Protein AF-A0A0J9V1A0-F1 (afdb_monomer)

Mean predicted aligned error: 15.0 Å

InterPro domains:
  IPR025476 Helitron helicase-like domain [PF14214] (3-168)

Structure (mmCIF, N/CA/C/O backbone):
data_AF-A0A0J9V1A0-F1
#
_entry.id   AF-A0A0J9V1A0-F1
#
loop_
_atom_site.group_PDB
_atom_site.id
_atom_site.type_symbol
_atom_site.label_atom_id
_atom_site.label_alt_id
_atom_site.label_comp_id
_atom_site.label_asym_id
_atom_site.label_entity_id
_atom_site.label_seq_id
_atom_site.pdbx_PDB_ins_code
_atom_site.Cartn_x
_atom_site.Cartn_y
_atom_site.Cartn_z
_atom_site.occupancy
_atom_site.B_iso_or_equiv
_atom_site.auth_seq_id
_atom_site.auth_comp_id
_atom_site.auth_asym_id
_atom_site.auth_atom_id
_atom_site.pdbx_PDB_model_num
ATOM 1 N N . MET A 1 1 ? -19.021 14.203 -6.181 1.00 46.31 1 MET A N 1
ATOM 2 C CA . MET A 1 1 ? -18.817 13.079 -5.236 1.00 46.31 1 MET A CA 1
ATOM 3 C C . MET A 1 1 ? -20.171 12.454 -4.961 1.00 46.31 1 MET A C 1
ATOM 5 O O . MET A 1 1 ? -21.102 13.206 -4.705 1.00 46.31 1 MET A O 1
ATOM 9 N N . ALA A 1 2 ? -20.307 11.130 -5.059 1.00 56.44 2 ALA A N 1
ATOM 10 C CA . ALA A 1 2 ? -21.560 10.464 -4.706 1.00 56.44 2 ALA A CA 1
ATOM 11 C C . ALA A 1 2 ? -21.917 10.793 -3.243 1.00 56.44 2 ALA A C 1
ATOM 13 O O . ALA A 1 2 ? -21.091 10.639 -2.337 1.00 56.44 2 ALA A O 1
ATOM 14 N N . SER A 1 3 ? -23.116 11.331 -3.033 1.00 54.00 3 SER A N 1
ATOM 15 C CA . SER A 1 3 ? -23.633 11.710 -1.722 1.00 54.00 3 SER A CA 1
ATOM 16 C C . SER A 1 3 ? -24.887 10.907 -1.455 1.00 54.00 3 SER A C 1
ATOM 18 O O . SER A 1 3 ? -25.829 10.989 -2.236 1.00 54.00 3 SER A O 1
ATOM 20 N N . ILE A 1 4 ? -24.880 10.171 -0.350 1.00 61.06 4 ILE A N 1
ATOM 21 C CA . ILE A 1 4 ? -26.055 9.476 0.165 1.00 61.06 4 ILE A CA 1
ATOM 22 C C . ILE A 1 4 ? -26.910 10.513 0.902 1.00 61.06 4 ILE A C 1
ATOM 24 O O . ILE A 1 4 ? -26.386 11.294 1.703 1.00 61.06 4 ILE A O 1
ATOM 28 N N . ARG A 1 5 ? -28.198 10.579 0.574 1.00 68.19 5 ARG A N 1
ATOM 29 C CA . ARG A 1 5 ? -29.196 11.431 1.235 1.00 68.19 5 ARG A CA 1
ATOM 30 C C . ARG A 1 5 ? -29.853 10.651 2.375 1.00 68.19 5 ARG A C 1
ATOM 32 O O . ARG A 1 5 ? -29.872 9.427 2.356 1.00 68.19 5 ARG A O 1
ATOM 39 N N . ASN A 1 6 ? -30.459 11.339 3.345 1.00 66.38 6 ASN A N 1
ATOM 40 C CA . ASN A 1 6 ? -31.192 10.664 4.430 1.00 66.38 6 ASN A CA 1
ATOM 41 C C . ASN A 1 6 ? -32.306 9.729 3.918 1.00 66.38 6 ASN A C 1
ATOM 43 O O . ASN A 1 6 ? -32.583 8.715 4.547 1.00 66.38 6 ASN A O 1
ATOM 47 N N . SER A 1 7 ? -32.884 10.019 2.748 1.00 68.81 7 SER A N 1
ATOM 48 C CA . SER A 1 7 ? -33.848 9.148 2.059 1.00 68.81 7 SER A CA 1
ATOM 49 C C . SER A 1 7 ? -33.295 7.763 1.711 1.00 68.81 7 SER A C 1
ATOM 51 O O . SER A 1 7 ? -34.040 6.787 1.678 1.00 68.81 7 SER A O 1
ATOM 53 N N . ASP A 1 8 ? -31.990 7.666 1.470 1.00 71.62 8 ASP A N 1
ATOM 54 C CA . ASP A 1 8 ? -31.345 6.437 1.013 1.00 71.62 8 ASP A CA 1
ATOM 55 C C . ASP A 1 8 ? -31.146 5.457 2.181 1.00 71.62 8 ASP A C 1
ATOM 57 O O . ASP A 1 8 ? -31.084 4.248 1.971 1.00 71.62 8 ASP A O 1
ATOM 61 N N . PHE A 1 9 ? -31.105 5.954 3.426 1.00 75.38 9 PHE A N 1
ATOM 62 C CA . PHE A 1 9 ? -31.052 5.107 4.621 1.00 75.38 9 PHE A CA 1
ATOM 63 C C . PHE A 1 9 ? -32.335 4.302 4.805 1.00 75.38 9 PHE A C 1
ATOM 65 O O . PHE A 1 9 ? -32.260 3.103 5.055 1.00 75.38 9 PHE A O 1
ATOM 72 N N . SER A 1 10 ? -33.505 4.922 4.624 1.00 77.56 10 SER A N 1
ATOM 73 C CA . SER A 1 10 ? -34.786 4.206 4.683 1.00 77.56 10 SER A CA 1
ATOM 74 C C . SER A 1 10 ? -34.867 3.118 3.609 1.00 77.56 10 SER A C 1
ATOM 76 O O . SER A 1 10 ? -35.381 2.030 3.858 1.00 77.56 10 SER A O 1
ATOM 78 N N . GLN A 1 11 ? -34.295 3.378 2.431 1.00 79.94 11 GLN A N 1
ATOM 79 C CA . GLN A 1 11 ? -34.221 2.397 1.353 1.00 79.94 11 GLN A CA 1
ATOM 80 C C . GLN A 1 11 ? -33.275 1.234 1.690 1.00 79.94 11 GLN A C 1
ATOM 82 O O . GLN A 1 11 ? -33.606 0.076 1.439 1.00 79.94 11 GLN A O 1
ATOM 87 N N . VAL A 1 12 ? -32.123 1.518 2.302 1.00 80.50 12 VAL A N 1
ATOM 88 C CA . VAL A 1 12 ? -31.191 0.492 2.795 1.00 80.50 12 VAL A CA 1
ATOM 89 C C . VAL A 1 12 ? -31.831 -0.348 3.902 1.00 80.50 12 VAL A C 1
ATOM 91 O O . VAL A 1 12 ? -31.733 -1.570 3.863 1.00 80.50 12 VAL A O 1
ATOM 94 N N . GLU A 1 13 ? -32.534 0.273 4.849 1.00 82.81 13 GLU A N 1
ATOM 95 C CA . GLU A 1 13 ? -33.205 -0.429 5.948 1.00 82.81 13 GLU A CA 1
ATOM 96 C C . GLU A 1 13 ? -34.297 -1.380 5.437 1.00 82.81 13 GLU A C 1
ATOM 98 O O . GLU A 1 13 ? -34.389 -2.522 5.888 1.00 82.81 13 GLU A O 1
ATOM 103 N N . HIS A 1 14 ? -35.085 -0.944 4.450 1.00 84.19 14 HIS A N 1
ATOM 104 C CA . HIS A 1 14 ? -36.061 -1.799 3.774 1.00 84.19 14 HIS A CA 1
ATOM 105 C C . HIS A 1 14 ? -35.383 -2.981 3.075 1.00 84.19 14 HIS A C 1
ATOM 107 O O . HIS A 1 14 ? -35.770 -4.130 3.268 1.00 84.19 14 HIS A O 1
ATOM 113 N N . THR A 1 15 ? -34.308 -2.704 2.335 1.00 84.31 15 THR A N 1
ATOM 114 C CA . THR A 1 15 ? -33.531 -3.724 1.620 1.00 84.31 15 THR A CA 1
ATOM 115 C C . THR A 1 15 ? -32.969 -4.783 2.577 1.00 84.31 15 THR A C 1
ATOM 117 O O . THR A 1 15 ? -33.000 -5.970 2.264 1.00 84.31 15 THR A O 1
ATOM 120 N N . ILE A 1 16 ? -32.491 -4.381 3.761 1.00 83.44 16 ILE A N 1
ATOM 121 C CA . ILE A 1 16 ? -32.001 -5.305 4.797 1.00 83.44 16 ILE A CA 1
ATOM 122 C C . ILE A 1 16 ? -33.137 -6.186 5.331 1.00 83.44 16 ILE A C 1
ATOM 124 O O . ILE A 1 16 ? -32.932 -7.381 5.519 1.00 83.44 16 ILE A O 1
ATOM 128 N N . LYS A 1 17 ? -34.336 -5.627 5.537 1.00 85.38 17 LYS A N 1
ATOM 129 C CA . LYS A 1 17 ? -35.508 -6.385 6.012 1.00 85.38 17 LYS A CA 1
ATOM 130 C C . LYS A 1 17 ? -36.005 -7.418 4.994 1.00 85.38 17 LYS A C 1
ATOM 132 O O . LYS A 1 17 ? -36.544 -8.444 5.391 1.00 85.38 17 LYS A O 1
ATOM 137 N N . GLU A 1 18 ? -35.816 -7.168 3.700 1.00 86.62 18 GLU A N 1
ATOM 138 C CA . GLU A 1 18 ? -36.217 -8.076 2.614 1.00 86.62 18 GLU A CA 1
ATOM 139 C C . GLU A 1 18 ? -35.173 -9.154 2.274 1.00 86.62 18 GLU A C 1
ATOM 141 O O . GLU A 1 18 ? -35.449 -10.076 1.493 1.00 86.62 18 GLU A O 1
ATOM 146 N N . LEU A 1 19 ? -33.956 -9.045 2.813 1.00 87.62 19 LEU A N 1
ATOM 147 C CA . LEU A 1 19 ? -32.893 -10.011 2.564 1.00 87.62 19 LEU A CA 1
ATOM 148 C C . LEU A 1 19 ? -33.048 -11.233 3.464 1.00 87.62 19 LEU A C 1
ATOM 150 O O . LEU A 1 19 ? -33.014 -11.154 4.688 1.00 87.62 19 LEU A O 1
ATOM 154 N N . THR A 1 20 ? -33.173 -12.393 2.829 1.00 89.38 20 THR A N 1
ATOM 155 C CA . THR A 1 20 ? -33.211 -13.688 3.506 1.00 89.38 20 THR A CA 1
ATOM 156 C C . THR A 1 20 ? -31.835 -14.348 3.483 1.00 89.38 20 THR A C 1
ATOM 158 O O . THR A 1 20 ? -31.029 -14.103 2.582 1.00 89.38 20 THR A O 1
ATOM 161 N N . ALA A 1 21 ? -31.575 -15.236 4.448 1.00 86.38 21 ALA A N 1
ATOM 162 C CA . ALA A 1 21 ? -30.312 -15.973 4.541 1.00 86.38 21 ALA A CA 1
ATOM 163 C C . ALA A 1 21 ? -29.972 -16.721 3.237 1.00 86.38 21 ALA A C 1
ATOM 165 O O . ALA A 1 21 ? -28.858 -16.608 2.739 1.00 86.38 21 ALA A O 1
ATOM 166 N N . ALA A 1 22 ? -30.964 -17.366 2.614 1.00 86.88 22 ALA A N 1
ATOM 167 C CA . ALA A 1 22 ? -30.788 -18.086 1.351 1.00 86.88 22 ALA A CA 1
ATOM 168 C C . ALA A 1 22 ? -30.361 -17.178 0.179 1.00 86.88 22 ALA A C 1
ATOM 170 O O . ALA A 1 22 ? -29.590 -17.591 -0.687 1.00 86.88 22 ALA A O 1
ATOM 171 N N . ARG A 1 23 ? -30.843 -15.926 0.137 1.00 88.38 23 ARG A N 1
ATOM 172 C CA . ARG A 1 23 ? -30.427 -14.955 -0.891 1.00 88.38 23 ARG A CA 1
ATOM 173 C C . ARG A 1 23 ? -28.988 -14.499 -0.679 1.00 88.38 23 ARG A C 1
ATOM 175 O O . ARG A 1 23 ? -28.245 -14.384 -1.649 1.00 88.38 23 ARG A O 1
ATOM 182 N N . LEU A 1 24 ? -28.603 -14.264 0.575 1.00 86.88 24 LEU A N 1
ATOM 183 C CA . LEU A 1 24 ? -27.238 -13.876 0.931 1.00 86.88 24 LEU A CA 1
ATOM 184 C C . LEU A 1 24 ? -26.239 -14.998 0.645 1.00 86.88 24 LEU A C 1
ATOM 186 O O . LEU A 1 24 ? -25.187 -14.731 0.078 1.00 86.88 24 LEU A O 1
ATOM 190 N N . GLU A 1 25 ? -26.588 -16.240 0.969 1.00 88.06 25 GLU A N 1
ATOM 191 C CA . GLU A 1 25 ? -25.753 -17.412 0.705 1.00 88.06 25 GLU A CA 1
ATOM 192 C C . GLU A 1 25 ? -25.526 -17.607 -0.799 1.00 88.06 25 GLU A C 1
ATOM 194 O O . GLU A 1 25 ? -24.385 -17.696 -1.253 1.00 88.06 25 GLU A O 1
ATOM 199 N N . LYS A 1 26 ? -26.596 -17.531 -1.602 1.00 89.12 26 LYS A N 1
ATOM 200 C CA . LYS A 1 26 ? -26.486 -17.563 -3.066 1.00 89.12 26 LYS A CA 1
ATOM 201 C C . LYS A 1 26 ? -25.599 -16.432 -3.599 1.00 89.12 26 LYS A C 1
ATOM 203 O O . LYS A 1 26 ? -24.731 -16.675 -4.434 1.00 89.12 26 LYS A O 1
ATOM 208 N N . ALA A 1 27 ? -25.796 -15.205 -3.115 1.00 87.06 27 ALA A N 1
ATOM 209 C CA . ALA A 1 27 ? -24.986 -14.064 -3.531 1.00 87.06 27 ALA A CA 1
ATOM 210 C C . ALA A 1 27 ? -23.513 -14.201 -3.105 1.00 87.06 27 ALA A C 1
ATOM 212 O O . ALA A 1 27 ? -22.635 -13.772 -3.851 1.00 87.06 27 ALA A O 1
ATOM 213 N N . SER A 1 28 ? -23.229 -14.822 -1.954 1.00 83.75 28 SER A N 1
ATOM 214 C CA . SER A 1 28 ? -21.867 -15.128 -1.496 1.00 83.75 28 SER A CA 1
ATOM 215 C C . SER A 1 28 ? -21.169 -16.087 -2.454 1.00 83.75 28 SER A C 1
ATOM 217 O O . SER A 1 28 ? -20.082 -15.781 -2.939 1.00 83.75 28 SER A O 1
ATOM 219 N N . ILE A 1 29 ? -21.836 -17.188 -2.817 1.00 86.81 29 ILE A N 1
ATOM 220 C CA . ILE A 1 29 ? -21.313 -18.179 -3.771 1.00 86.81 29 ILE A CA 1
ATOM 221 C C . ILE A 1 29 ? -21.049 -17.530 -5.144 1.00 86.81 29 ILE A C 1
ATOM 223 O O . ILE A 1 29 ? -20.011 -17.766 -5.769 1.00 86.81 29 ILE A O 1
ATOM 227 N N . GLU A 1 30 ? -21.951 -16.667 -5.622 1.00 87.12 30 GLU A N 1
ATOM 228 C CA . GLU A 1 30 ? -21.762 -15.923 -6.879 1.00 87.12 30 GLU A CA 1
ATOM 229 C C . GLU A 1 30 ? -20.575 -14.945 -6.808 1.00 87.12 30 GLU A C 1
ATOM 231 O O . GLU A 1 30 ? -19.790 -14.847 -7.757 1.00 87.12 30 GLU A O 1
ATOM 236 N N . LEU A 1 31 ? -20.416 -14.239 -5.685 1.00 83.25 31 LEU A N 1
ATOM 237 C CA . LEU A 1 31 ? -19.325 -13.286 -5.470 1.00 83.25 31 LEU A CA 1
ATOM 238 C C . LEU A 1 31 ? -17.965 -13.975 -5.364 1.00 83.25 31 LEU A C 1
ATOM 240 O O . LEU A 1 31 ? -16.992 -13.463 -5.913 1.00 83.25 31 LEU A O 1
ATOM 244 N N . GLU A 1 32 ? -17.889 -15.122 -4.698 1.00 80.50 32 GLU A N 1
ATOM 245 C CA . GLU A 1 32 ? -16.656 -15.904 -4.586 1.00 80.50 32 GLU A CA 1
ATOM 246 C C . GLU A 1 32 ? -16.238 -16.504 -5.929 1.00 80.50 32 GLU A C 1
ATOM 248 O O . GLU A 1 32 ? -15.057 -16.484 -6.276 1.00 80.50 32 GLU A O 1
ATOM 253 N N . SER A 1 33 ? -17.205 -16.979 -6.718 1.00 80.81 33 SER A N 1
ATOM 254 C CA . SER A 1 33 ? -16.933 -17.625 -8.006 1.00 80.81 33 SER A CA 1
ATOM 255 C C . SER A 1 33 ? -16.692 -16.640 -9.156 1.00 80.81 33 SER A C 1
ATOM 257 O O . SER A 1 33 ? -15.867 -16.910 -10.027 1.00 80.81 33 SER A O 1
ATOM 259 N N . SER A 1 34 ? -17.385 -15.495 -9.188 1.00 81.25 34 SER A N 1
ATOM 260 C CA . SER A 1 34 ? -17.367 -14.571 -10.338 1.00 81.25 34 SER A CA 1
ATOM 261 C C . SER A 1 34 ? -16.963 -13.130 -10.005 1.00 81.25 34 SER A C 1
ATOM 263 O O . SER A 1 34 ? -16.803 -12.300 -10.907 1.00 81.25 34 SER A O 1
ATOM 265 N N . GLY A 1 35 ? -16.817 -12.794 -8.720 1.00 77.12 35 GLY A N 1
ATOM 266 C CA . GLY A 1 35 ? -16.568 -11.425 -8.259 1.00 77.12 35 GLY A CA 1
ATOM 267 C C . GLY A 1 35 ? -17.755 -10.472 -8.450 1.00 77.12 35 GLY A C 1
ATOM 268 O O . GLY A 1 35 ? -17.609 -9.265 -8.242 1.00 77.12 35 GLY A O 1
ATOM 269 N N . LYS A 1 36 ? -18.917 -10.980 -8.875 1.00 83.81 36 LYS A N 1
ATOM 270 C CA . LYS A 1 36 ? -20.151 -10.222 -9.113 1.00 83.81 36 LYS A CA 1
ATOM 271 C C . LYS A 1 36 ? -21.341 -11.013 -8.576 1.00 83.81 36 LYS A C 1
ATOM 273 O O . LYS A 1 36 ? -21.294 -12.230 -8.504 1.00 83.81 36 LYS A O 1
ATOM 278 N N . THR A 1 37 ? -22.420 -10.321 -8.235 1.00 85.81 37 THR A N 1
ATOM 279 C CA . THR A 1 37 ? -23.707 -10.962 -7.931 1.00 85.81 37 THR A CA 1
ATOM 280 C C . THR A 1 37 ? -24.778 -10.431 -8.868 1.00 85.81 37 THR A C 1
ATOM 282 O O . THR A 1 37 ? -24.738 -9.262 -9.265 1.00 85.81 37 THR A O 1
ATOM 285 N N . ALA A 1 38 ? -25.728 -11.288 -9.237 1.00 86.31 38 ALA A N 1
ATOM 286 C CA . ALA A 1 38 ? -26.905 -10.884 -9.995 1.00 86.31 38 ALA A CA 1
ATOM 287 C C . ALA A 1 38 ? -27.977 -10.226 -9.105 1.00 86.31 38 ALA A C 1
ATOM 289 O O . ALA A 1 38 ? -28.892 -9.595 -9.633 1.00 86.31 38 ALA A O 1
ATOM 290 N N . ASP A 1 39 ? -27.871 -10.336 -7.774 1.00 87.31 39 ASP A N 1
ATOM 291 C CA . ASP A 1 39 ? -28.867 -9.782 -6.858 1.00 87.31 39 ASP A CA 1
ATOM 292 C C . ASP A 1 39 ? -28.744 -8.240 -6.778 1.00 87.31 39 ASP A C 1
ATOM 294 O O . ASP A 1 39 ? -27.710 -7.705 -6.350 1.00 87.31 39 ASP A O 1
ATOM 298 N N . PRO A 1 40 ? -29.777 -7.481 -7.195 1.00 85.56 40 PRO A N 1
ATOM 299 C CA . PRO A 1 40 ? -29.729 -6.022 -7.206 1.00 85.56 40 PRO A CA 1
ATOM 300 C C . PRO A 1 40 ? -29.701 -5.419 -5.793 1.00 85.56 40 PRO A C 1
ATOM 302 O O . PRO A 1 40 ? -29.052 -4.390 -5.596 1.00 85.56 40 PRO A O 1
ATOM 305 N N . ALA A 1 41 ? -30.334 -6.067 -4.809 1.00 85.44 41 ALA A N 1
ATOM 306 C CA . ALA A 1 41 ? -30.359 -5.616 -3.419 1.00 85.44 41 ALA A CA 1
ATOM 307 C C . ALA A 1 41 ? -28.970 -5.740 -2.780 1.00 85.44 41 ALA A C 1
ATOM 309 O O . ALA A 1 41 ? -28.472 -4.798 -2.160 1.00 85.44 41 ALA A O 1
ATOM 310 N N . VAL A 1 42 ? -28.293 -6.870 -3.008 1.00 84.88 42 VAL A N 1
ATOM 311 C CA . VAL A 1 42 ? -26.920 -7.086 -2.523 1.00 84.88 42 VAL A CA 1
ATOM 312 C C . VAL A 1 42 ? -25.948 -6.120 -3.205 1.00 84.88 42 VAL A C 1
ATOM 314 O O . VAL A 1 42 ? -25.122 -5.500 -2.536 1.00 84.88 42 VAL A O 1
ATOM 317 N N . ASN A 1 43 ? -26.083 -5.896 -4.515 1.00 85.62 43 ASN A N 1
ATOM 318 C CA . ASN A 1 43 ? -25.273 -4.905 -5.231 1.00 85.62 43 ASN A CA 1
ATOM 319 C C . ASN A 1 43 ? -25.469 -3.477 -4.701 1.00 85.62 43 ASN A C 1
ATOM 321 O O . ASN A 1 43 ? -24.501 -2.718 -4.590 1.00 85.62 43 ASN A O 1
ATOM 325 N N . GLN A 1 44 ? -26.705 -3.093 -4.378 1.00 84.12 44 GLN A N 1
ATOM 326 C CA . GLN A 1 44 ? -27.006 -1.786 -3.798 1.00 84.12 44 GLN A CA 1
ATOM 327 C C . GLN A 1 44 ? -26.368 -1.635 -2.413 1.00 84.12 44 GLN A C 1
ATOM 329 O O . GLN A 1 44 ? -25.728 -0.615 -2.152 1.00 84.12 44 GLN A O 1
ATOM 334 N N . LEU A 1 45 ? -26.449 -2.661 -1.562 1.00 84.44 45 LEU A N 1
ATOM 335 C CA . LEU A 1 45 ? -25.789 -2.661 -0.256 1.00 84.44 45 LEU A CA 1
ATOM 336 C C . LEU A 1 45 ? -24.269 -2.588 -0.367 1.00 84.44 45 LEU A C 1
ATOM 338 O O . LEU A 1 45 ? -23.656 -1.784 0.330 1.00 84.44 45 LEU A O 1
ATOM 342 N N . LEU A 1 46 ? -23.654 -3.354 -1.270 1.00 82.75 46 LEU A N 1
ATOM 343 C CA . LEU A 1 46 ? -22.209 -3.302 -1.506 1.00 82.75 46 LEU A CA 1
ATOM 344 C C . LEU A 1 46 ? -21.755 -1.911 -1.960 1.00 82.75 46 LEU A C 1
ATOM 346 O O . LEU A 1 46 ? -20.711 -1.428 -1.519 1.00 82.75 46 LEU A O 1
ATOM 350 N N . ARG A 1 47 ? -22.544 -1.232 -2.803 1.00 81.31 47 ARG A N 1
ATOM 351 C CA . ARG A 1 47 ? -22.278 0.161 -3.198 1.00 81.31 47 ARG A CA 1
ATOM 352 C C . ARG A 1 47 ? -22.386 1.113 -2.012 1.00 81.31 47 ARG A C 1
ATOM 354 O O . ARG A 1 47 ? -21.487 1.931 -1.830 1.00 81.31 47 ARG A O 1
ATOM 361 N N . SER A 1 48 ? -23.434 0.995 -1.198 1.00 78.50 48 SER A N 1
ATOM 362 C CA . SER A 1 48 ? -23.607 1.817 0.004 1.00 78.50 48 SER A CA 1
ATOM 363 C C . SER A 1 48 ? -22.468 1.597 1.000 1.00 78.50 48 SER A C 1
ATOM 365 O O . SER A 1 48 ? -21.834 2.563 1.418 1.00 78.50 48 SER A O 1
ATOM 367 N N . LEU A 1 49 ? -22.130 0.341 1.306 1.00 75.38 49 LEU A N 1
ATOM 368 C CA . LEU A 1 49 ? -20.991 -0.023 2.152 1.00 75.38 49 LEU A CA 1
ATOM 369 C C . LEU A 1 49 ? -19.681 0.532 1.601 1.00 75.38 49 LEU A C 1
ATOM 371 O O . LEU A 1 49 ? -18.899 1.099 2.355 1.00 75.38 49 LEU A O 1
ATOM 375 N N . SER A 1 50 ? -19.472 0.463 0.285 1.00 72.62 50 SER A N 1
ATOM 376 C CA . SER A 1 50 ? -18.267 1.018 -0.334 1.00 72.62 50 SER A CA 1
ATOM 377 C C . SER A 1 50 ? -18.174 2.539 -0.180 1.00 72.62 50 SER A C 1
ATOM 379 O O . SER A 1 50 ? -17.091 3.082 0.043 1.00 72.62 50 SER A O 1
ATOM 381 N N . LEU A 1 51 ? -19.309 3.238 -0.280 1.00 73.38 51 LEU A N 1
ATOM 382 C CA . LEU A 1 51 ? -19.393 4.688 -0.098 1.00 73.38 51 LEU A CA 1
ATOM 383 C C . LEU A 1 51 ? -19.149 5.106 1.359 1.00 73.38 51 LEU A C 1
ATOM 385 O O . LEU A 1 51 ? -18.432 6.083 1.587 1.00 73.38 51 LEU A O 1
ATOM 389 N N . TYR A 1 52 ? -19.701 4.375 2.335 1.00 69.06 52 TYR A N 1
ATOM 390 C CA . TYR A 1 52 ? -19.423 4.607 3.759 1.00 69.06 52 TYR A CA 1
ATOM 391 C C . TYR A 1 52 ? -17.983 4.272 4.115 1.00 69.06 52 TYR A C 1
ATOM 393 O O . TYR A 1 52 ? -17.314 5.082 4.756 1.00 69.06 52 TYR A O 1
ATOM 401 N N . GLY A 1 53 ? -17.491 3.130 3.632 1.00 66.81 53 GLY A N 1
ATOM 402 C CA . GLY A 1 53 ? -16.105 2.717 3.769 1.00 66.81 53 GLY A CA 1
ATOM 403 C C . GLY A 1 53 ? -15.179 3.827 3.297 1.00 66.81 53 GLY A C 1
ATOM 404 O O . GLY A 1 53 ? -14.345 4.297 4.060 1.00 66.81 53 GLY A O 1
ATOM 405 N N . TYR A 1 54 ? -15.383 4.377 2.102 1.00 63.81 54 TYR A N 1
ATOM 406 C CA . TYR A 1 54 ? -14.530 5.457 1.597 1.00 63.81 54 TYR A CA 1
ATOM 407 C C . TYR A 1 54 ? -14.479 6.707 2.500 1.00 63.81 54 TYR A C 1
ATOM 409 O O . TYR A 1 54 ? -13.465 7.403 2.523 1.00 63.81 54 TYR A O 1
ATOM 417 N N . ARG A 1 55 ? -15.554 7.007 3.241 1.00 69.06 55 ARG A N 1
ATOM 418 C CA . ARG A 1 55 ? -15.616 8.167 4.148 1.00 69.06 55 ARG A CA 1
ATOM 419 C C . ARG A 1 55 ? -14.993 7.910 5.515 1.00 69.06 55 ARG A C 1
ATOM 421 O O . ARG A 1 55 ? -14.668 8.879 6.195 1.00 69.06 55 ARG A O 1
ATOM 428 N N . GLN A 1 56 ? -14.828 6.653 5.915 1.00 69.62 56 GLN A N 1
ATOM 429 C CA . GLN A 1 56 ? -14.130 6.319 7.148 1.00 69.62 56 GLN A CA 1
ATOM 430 C C . GLN A 1 56 ? -12.620 6.216 6.888 1.00 69.62 56 GLN A C 1
ATOM 432 O O . GLN A 1 56 ? -12.189 5.386 6.074 1.00 69.62 56 GLN A O 1
ATOM 437 N N . PRO A 1 57 ? -11.795 7.047 7.558 1.00 67.06 57 PRO A N 1
ATOM 438 C CA . PRO A 1 57 ? -10.351 6.862 7.560 1.00 67.06 57 PRO A CA 1
ATOM 439 C C . PRO A 1 57 ? -10.021 5.417 7.939 1.00 67.06 57 PRO A C 1
ATOM 441 O O . PRO A 1 57 ? -10.672 4.841 8.803 1.00 67.06 57 PRO A O 1
ATOM 444 N N . MET A 1 58 ? -9.046 4.820 7.257 1.00 71.50 58 MET A N 1
ATOM 445 C CA . MET A 1 58 ? -8.578 3.454 7.535 1.00 71.50 58 MET A CA 1
ATOM 446 C C . MET A 1 58 ? -9.601 2.320 7.348 1.00 71.50 58 MET A C 1
ATOM 448 O O . MET A 1 58 ? -9.291 1.166 7.639 1.00 71.50 58 MET A O 1
ATOM 45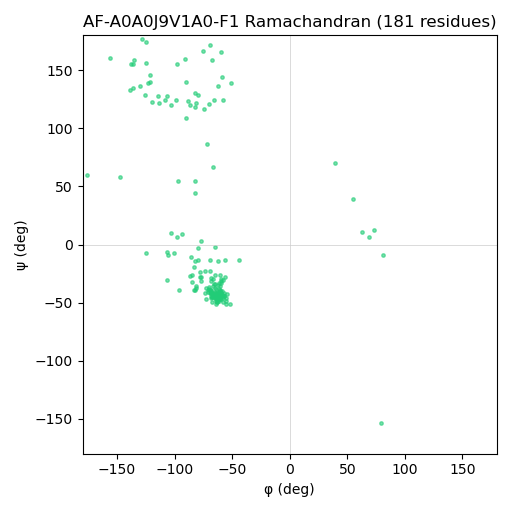2 N N . SER A 1 59 ? -10.768 2.571 6.751 1.00 76.00 59 SER A N 1
ATOM 453 C CA . SER A 1 59 ? -11.674 1.495 6.326 1.00 76.00 59 SER A CA 1
ATOM 454 C C . SER A 1 59 ? -11.027 0.540 5.316 1.00 76.00 59 SER A C 1
ATOM 456 O O . SER A 1 59 ? -10.013 0.850 4.680 1.00 76.00 59 SER A O 1
ATOM 458 N N . ARG A 1 60 ? -11.652 -0.622 5.093 1.00 73.12 60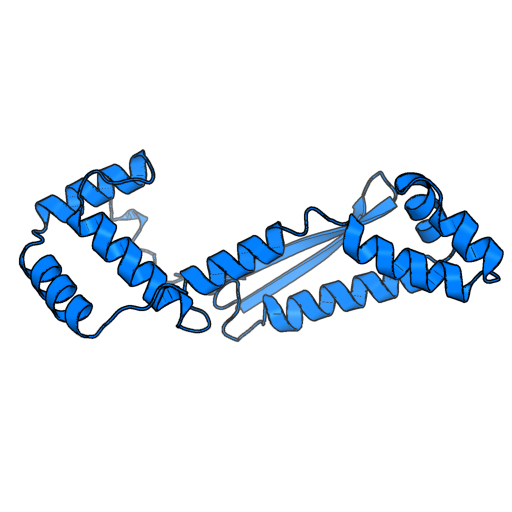 ARG A N 1
ATOM 459 C CA . ARG A 1 60 ? -11.206 -1.583 4.074 1.00 73.12 60 ARG A CA 1
ATOM 460 C C . ARG A 1 60 ? -11.108 -0.931 2.692 1.00 73.12 60 ARG A C 1
ATOM 462 O O . ARG A 1 60 ? -10.099 -1.100 2.014 1.00 73.12 60 ARG A O 1
ATOM 469 N N . GLU A 1 61 ? -12.103 -0.158 2.281 1.00 73.62 61 GLU A N 1
ATOM 470 C CA . GLU A 1 61 ? -12.172 0.467 0.958 1.00 73.62 61 GLU A CA 1
ATOM 471 C C . GLU A 1 61 ? -11.186 1.628 0.806 1.00 73.62 61 GLU A C 1
ATOM 473 O O . GLU A 1 61 ? -10.550 1.773 -0.247 1.00 73.62 61 GLU A O 1
ATOM 478 N N . SER A 1 62 ? -10.997 2.418 1.866 1.00 73.25 62 SER A N 1
ATOM 479 C CA . SER A 1 62 ? -9.975 3.466 1.916 1.00 73.25 62 SER A CA 1
ATOM 480 C C . SER A 1 62 ? -8.574 2.853 1.823 1.00 73.25 62 SER A C 1
ATOM 482 O O . SER A 1 62 ? -7.780 3.244 0.964 1.00 73.25 62 SER A O 1
ATOM 484 N N . ARG A 1 63 ? -8.295 1.790 2.594 1.00 78.38 63 ARG A N 1
ATOM 485 C CA . ARG A 1 63 ? -7.043 1.017 2.514 1.00 78.38 63 ARG A CA 1
ATOM 486 C C . ARG A 1 63 ? -6.826 0.391 1.146 1.00 78.38 63 ARG A C 1
ATOM 488 O O . ARG A 1 63 ? -5.726 0.489 0.614 1.00 78.38 63 ARG A O 1
ATOM 495 N N . LEU A 1 64 ? -7.843 -0.223 0.543 1.00 76.50 64 LEU A N 1
ATOM 496 C CA . LEU A 1 64 ? -7.742 -0.784 -0.808 1.00 76.50 64 LEU A CA 1
ATOM 497 C C . LEU A 1 64 ? -7.408 0.300 -1.837 1.00 76.50 64 LEU A C 1
ATOM 499 O O . LEU A 1 64 ? -6.576 0.074 -2.715 1.00 76.50 64 LEU A O 1
ATOM 503 N N . THR A 1 65 ? -7.995 1.489 -1.705 1.00 75.75 65 THR A N 1
ATOM 504 C CA . THR A 1 65 ? -7.668 2.640 -2.555 1.00 75.75 65 THR A CA 1
ATOM 505 C C . THR A 1 65 ? -6.234 3.115 -2.330 1.00 75.75 65 THR A C 1
ATOM 507 O O . THR A 1 65 ? -5.507 3.326 -3.298 1.00 75.75 65 THR A O 1
ATOM 510 N N . MET A 1 66 ? -5.789 3.234 -1.077 1.00 75.88 66 MET A N 1
ATOM 511 C CA . MET A 1 66 ? -4.406 3.587 -0.745 1.00 75.88 66 MET A CA 1
ATOM 512 C C . MET A 1 66 ? -3.415 2.552 -1.290 1.00 75.88 66 MET A C 1
ATOM 514 O O . MET A 1 66 ? -2.459 2.926 -1.957 1.00 75.88 66 MET A O 1
ATOM 518 N N . ARG A 1 67 ? -3.686 1.249 -1.140 1.00 78.88 67 ARG A N 1
ATOM 519 C CA . ARG A 1 67 ? -2.878 0.170 -1.737 1.00 78.88 67 ARG A CA 1
ATOM 520 C C . ARG A 1 67 ? -2.854 0.235 -3.259 1.00 78.88 67 ARG A C 1
ATOM 522 O O . ARG A 1 67 ? -1.813 -0.008 -3.853 1.00 78.88 67 ARG A O 1
ATOM 529 N N . ARG A 1 68 ? -3.969 0.588 -3.907 1.00 74.44 68 ARG A N 1
ATOM 530 C CA . ARG A 1 68 ? -3.990 0.836 -5.358 1.00 74.44 68 ARG A CA 1
ATOM 531 C C . ARG A 1 68 ? -3.135 2.041 -5.736 1.00 74.44 68 ARG A C 1
ATOM 533 O O . ARG A 1 68 ? -2.444 1.946 -6.733 1.00 74.44 68 ARG A O 1
ATOM 540 N N . LYS A 1 69 ? -3.110 3.111 -4.934 1.00 70.38 69 LYS A N 1
ATOM 541 C CA . LYS A 1 69 ? -2.197 4.255 -5.127 1.00 70.38 69 LYS A CA 1
ATOM 542 C C . LYS A 1 69 ? -0.726 3.901 -4.871 1.00 70.38 69 LYS A C 1
ATOM 544 O O . LYS A 1 69 ? 0.142 4.494 -5.493 1.00 70.38 69 LYS A O 1
ATOM 549 N N . ILE A 1 70 ? -0.457 2.925 -3.995 1.00 67.44 70 ILE A N 1
ATOM 550 C CA . ILE A 1 70 ? 0.879 2.341 -3.759 1.00 67.44 70 ILE A CA 1
ATOM 551 C C . ILE A 1 70 ? 1.284 1.366 -4.876 1.00 67.44 70 ILE A C 1
ATOM 553 O O . ILE A 1 70 ? 2.472 1.221 -5.130 1.00 67.44 70 ILE A O 1
ATOM 557 N N . LYS A 1 71 ? 0.329 0.715 -5.560 1.00 55.34 71 LYS A N 1
ATOM 558 C CA . LYS A 1 71 ? 0.566 -0.108 -6.766 1.00 55.34 71 LYS A CA 1
ATOM 559 C C . LYS A 1 71 ? 0.593 0.701 -8.064 1.00 55.34 71 LYS A C 1
ATOM 561 O O . LYS A 1 71 ? 1.258 0.298 -9.004 1.00 55.34 71 LYS A O 1
ATOM 566 N N . SER A 1 72 ? -0.078 1.851 -8.111 1.00 40.94 72 SER A N 1
ATOM 567 C CA . SER A 1 72 ? -0.056 2.763 -9.254 1.00 40.94 72 SER A CA 1
ATOM 568 C C . SER A 1 72 ? 1.194 3.645 -9.412 1.00 40.94 72 SER A C 1
ATOM 570 O O . SER A 1 72 ? 1.197 4.423 -10.365 1.00 40.94 72 SER A O 1
ATOM 572 N N . PRO A 1 73 ? 2.275 3.577 -8.606 1.00 46.22 73 PRO A N 1
ATOM 573 C CA . PRO A 1 73 ? 3.578 3.996 -9.054 1.00 46.22 73 PRO A CA 1
ATOM 574 C C . PRO A 1 73 ? 4.193 2.840 -9.853 1.00 46.22 73 PRO A C 1
ATOM 576 O O . PRO A 1 73 ? 5.340 2.464 -9.629 1.00 46.22 73 PRO A O 1
ATOM 579 N N . ASP A 1 74 ? 3.482 2.358 -10.877 1.00 37.91 74 ASP A N 1
ATOM 580 C CA . ASP A 1 74 ? 4.129 1.951 -12.127 1.00 37.91 74 ASP A CA 1
ATOM 581 C C . ASP A 1 74 ? 4.690 3.219 -12.770 1.00 37.91 74 ASP A C 1
ATOM 583 O O . ASP A 1 74 ? 4.188 3.776 -13.739 1.00 37.91 74 ASP A O 1
ATOM 587 N N . SER A 1 75 ? 5.675 3.780 -12.085 1.00 38.03 75 SER A N 1
ATOM 588 C CA . SER A 1 75 ? 6.339 5.017 -12.416 1.00 38.03 75 SER A CA 1
ATOM 589 C C . SER A 1 75 ? 7.470 5.213 -11.409 1.00 38.03 75 SER A C 1
ATOM 591 O O . SER A 1 75 ? 7.632 6.250 -10.767 1.00 38.03 75 SER A O 1
ATOM 593 N N . SER A 1 76 ? 8.382 4.247 -11.391 1.00 44.38 76 SER A N 1
ATOM 594 C CA . SER A 1 76 ? 9.801 4.577 -11.259 1.00 44.38 76 SER A CA 1
ATOM 595 C C . SER A 1 76 ? 10.209 5.761 -12.171 1.00 44.38 76 SER A C 1
ATOM 597 O O . SER A 1 76 ? 11.256 6.350 -11.939 1.00 44.38 76 SER A O 1
ATOM 599 N N . LEU A 1 77 ? 9.385 6.177 -13.149 1.00 35.06 77 LEU A N 1
ATOM 600 C CA . LEU A 1 77 ? 9.504 7.389 -13.961 1.00 35.06 77 LEU A CA 1
ATOM 601 C C . LEU A 1 77 ? 9.287 8.728 -13.223 1.00 35.06 77 LEU A C 1
ATOM 603 O O . LEU A 1 77 ? 10.090 9.627 -13.449 1.00 35.06 77 LEU A O 1
ATOM 607 N N . GLN A 1 78 ? 8.266 8.915 -12.374 1.00 37.66 78 GLN A N 1
ATOM 608 C CA . GLN A 1 78 ? 7.975 10.253 -11.812 1.00 37.66 78 GLN A CA 1
ATOM 609 C C . GLN A 1 78 ? 9.022 10.651 -10.764 1.00 37.66 78 GLN A C 1
ATOM 611 O O . GLN A 1 78 ? 9.588 11.739 -10.803 1.00 37.66 78 GLN A O 1
ATOM 616 N N . HIS A 1 79 ? 9.334 9.726 -9.856 1.00 47.88 79 HIS A N 1
ATOM 617 C CA . HIS A 1 79 ? 10.267 9.981 -8.761 1.00 47.88 79 HIS A CA 1
ATOM 618 C C . HIS A 1 79 ? 11.735 9.944 -9.197 1.00 47.88 79 HIS A C 1
ATOM 620 O O . HIS A 1 79 ? 12.548 10.656 -8.611 1.00 47.88 79 HIS A O 1
ATOM 626 N N . SER A 1 80 ? 12.079 9.174 -10.240 1.00 49.28 80 SER A N 1
ATOM 627 C CA . SER A 1 80 ? 13.401 9.304 -10.862 1.00 49.28 80 SER A CA 1
ATOM 628 C C . SER A 1 80 ? 13.528 10.616 -11.629 1.00 49.28 80 SER A C 1
ATOM 630 O O . SER A 1 80 ? 14.587 11.218 -11.560 1.00 49.28 80 SER A O 1
ATOM 632 N N . CYS A 1 81 ? 12.476 11.113 -12.292 1.00 49.84 81 CYS A N 1
ATOM 633 C CA . CYS A 1 81 ? 12.515 12.404 -12.987 1.00 49.84 81 CYS A CA 1
ATOM 634 C C . CYS A 1 81 ? 12.865 13.571 -12.057 1.00 49.84 81 CYS A C 1
ATOM 636 O O . CYS A 1 81 ? 13.692 14.400 -12.431 1.00 49.84 81 CYS A O 1
ATOM 638 N N . ASP A 1 82 ? 12.290 13.630 -10.855 1.00 57.97 82 ASP A N 1
ATOM 639 C CA . ASP A 1 82 ? 12.577 14.721 -9.912 1.00 57.97 82 ASP A CA 1
ATOM 640 C C . ASP A 1 82 ? 14.009 14.645 -9.361 1.00 57.97 82 ASP A C 1
ATOM 642 O O . ASP A 1 82 ? 14.692 15.665 -9.268 1.00 57.97 82 ASP A O 1
ATOM 646 N N . LEU A 1 83 ? 14.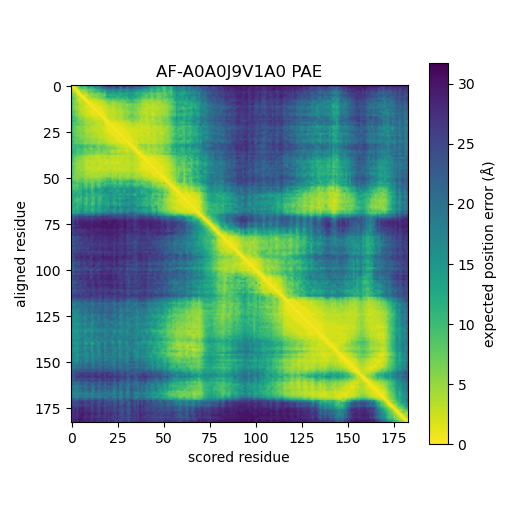508 13.437 -9.073 1.00 61.97 83 LEU A N 1
ATOM 647 C CA . LEU A 1 83 ? 15.898 13.234 -8.653 1.00 61.97 83 LEU A CA 1
ATOM 648 C C . LEU A 1 83 ? 16.887 13.528 -9.793 1.00 61.97 83 LEU A C 1
ATOM 650 O O . LEU A 1 83 ? 17.890 14.197 -9.574 1.00 61.97 83 LEU A O 1
ATOM 654 N N . LEU A 1 84 ? 16.583 13.091 -11.020 1.00 64.00 84 LEU A N 1
ATOM 655 C CA . LEU A 1 84 ? 17.389 13.360 -12.214 1.00 64.00 84 LEU A CA 1
ATOM 656 C C . LEU A 1 84 ? 17.492 14.868 -12.482 1.00 64.00 84 LEU A C 1
ATOM 658 O O . LEU A 1 84 ? 18.574 15.347 -12.808 1.00 64.00 84 LEU A O 1
ATOM 662 N N . LYS A 1 85 ? 16.393 15.615 -12.312 1.00 64.31 85 LYS A N 1
ATOM 663 C CA . LYS A 1 85 ? 16.377 17.083 -12.400 1.00 64.31 85 LYS A CA 1
ATOM 664 C C . LYS A 1 85 ? 17.221 17.723 -11.304 1.00 64.31 85 LYS A C 1
ATOM 666 O O . LYS A 1 85 ? 18.069 18.552 -11.609 1.00 64.31 85 LYS A O 1
ATOM 671 N N . LEU A 1 86 ? 17.040 17.311 -10.050 1.00 65.75 86 LEU A N 1
ATOM 672 C CA . LEU A 1 86 ? 17.802 17.851 -8.921 1.00 65.75 86 LEU A CA 1
ATOM 673 C C . LEU A 1 86 ? 19.307 17.598 -9.055 1.00 65.75 86 LEU A C 1
ATOM 675 O O . LEU A 1 86 ? 20.098 18.510 -8.827 1.00 65.75 86 LEU A O 1
ATOM 679 N N . THR A 1 87 ? 19.715 16.391 -9.448 1.00 66.06 87 THR A N 1
ATOM 680 C CA . THR A 1 87 ? 21.131 16.057 -9.637 1.00 66.06 87 THR A CA 1
ATOM 681 C C . THR A 1 87 ? 21.712 16.747 -10.870 1.00 66.06 87 THR A C 1
ATOM 683 O O . THR A 1 87 ? 22.830 17.252 -10.793 1.00 66.06 87 THR A O 1
ATOM 686 N N . ALA A 1 88 ? 20.967 16.851 -11.977 1.00 67.56 88 ALA A N 1
ATOM 687 C CA . ALA A 1 88 ? 21.407 17.606 -13.152 1.00 67.56 88 ALA A CA 1
ATOM 688 C C . ALA A 1 88 ? 21.660 19.080 -12.811 1.00 67.56 88 ALA A C 1
ATOM 690 O O . ALA A 1 88 ? 22.733 19.585 -13.114 1.00 67.56 88 ALA A O 1
ATOM 691 N N . CYS A 1 89 ? 20.738 19.732 -12.096 1.00 66.25 89 CYS A N 1
ATOM 692 C CA . CYS A 1 89 ? 20.898 21.127 -11.676 1.00 66.25 89 CYS A CA 1
ATOM 693 C C . CYS A 1 89 ? 21.988 21.335 -10.609 1.00 66.25 89 CYS A C 1
ATOM 695 O O . CYS A 1 89 ? 22.473 22.449 -10.453 1.00 66.25 89 CYS A O 1
ATOM 697 N N . ARG A 1 90 ? 22.358 20.298 -9.842 1.00 68.38 90 ARG A N 1
ATOM 698 C CA . ARG A 1 90 ? 23.428 20.374 -8.828 1.00 68.38 90 ARG A CA 1
ATOM 699 C C . ARG A 1 90 ? 24.826 20.152 -9.386 1.00 68.38 90 ARG A C 1
ATOM 701 O O . ARG A 1 90 ? 25.781 20.671 -8.824 1.00 68.38 90 ARG A O 1
ATOM 708 N N . THR A 1 91 ? 24.948 19.320 -10.416 1.00 69.31 91 THR A N 1
ATOM 709 C CA . THR A 1 91 ? 26.247 18.842 -10.920 1.00 69.31 91 THR A CA 1
ATOM 710 C C . THR A 1 91 ? 26.664 19.494 -12.232 1.00 69.31 91 THR A C 1
ATOM 712 O O . THR A 1 91 ? 27.789 19.275 -12.672 1.00 69.31 91 THR A O 1
ATOM 715 N N . ARG A 1 92 ? 25.774 20.264 -12.869 1.00 74.06 92 ARG A N 1
ATOM 716 C CA . ARG A 1 92 ? 25.976 20.839 -14.202 1.00 74.06 92 ARG A CA 1
ATOM 717 C C . ARG A 1 92 ? 25.523 22.290 -14.250 1.00 74.06 92 ARG A C 1
ATOM 719 O O . ARG A 1 92 ? 24.635 22.693 -13.500 1.00 74.06 92 ARG A O 1
ATOM 726 N N . GLU A 1 93 ? 26.091 23.044 -15.184 1.00 75.69 93 GLU A N 1
ATOM 727 C CA . GLU A 1 93 ? 25.578 24.365 -15.546 1.00 75.69 93 GLU A CA 1
ATOM 728 C C . GLU A 1 93 ? 24.208 24.256 -16.234 1.00 75.69 93 GLU A C 1
ATOM 730 O O . GLU A 1 93 ? 23.834 23.205 -16.761 1.00 75.69 93 GLU A O 1
ATOM 735 N N . THR A 1 94 ? 23.438 25.344 -16.224 1.00 73.38 94 THR A N 1
ATOM 736 C CA . THR A 1 94 ? 22.009 25.351 -16.571 1.00 73.38 94 THR A CA 1
ATOM 737 C C . THR A 1 94 ? 21.727 24.810 -17.979 1.00 73.38 94 THR A C 1
ATOM 739 O O . THR A 1 94 ? 20.857 23.954 -18.136 1.00 73.38 94 THR A O 1
ATOM 742 N N . GLU A 1 95 ? 22.510 25.203 -18.989 1.00 75.88 95 GLU A N 1
ATOM 743 C CA . GLU A 1 95 ? 22.365 24.679 -20.359 1.00 75.88 95 GLU A CA 1
ATOM 744 C C . GLU A 1 95 ? 22.707 23.185 -20.473 1.00 75.88 95 GLU A C 1
ATOM 746 O O . GLU A 1 95 ? 22.100 22.437 -21.245 1.00 75.88 95 GLU A O 1
ATOM 751 N N . GLU A 1 96 ? 23.697 22.718 -19.715 1.00 73.94 96 GLU A N 1
ATOM 752 C CA . GLU A 1 96 ? 24.133 21.324 -19.751 1.00 73.94 96 GLU A CA 1
ATOM 753 C C . GLU A 1 96 ? 23.161 20.413 -18.981 1.00 73.94 96 GLU A C 1
ATOM 755 O O . GLU A 1 96 ? 22.933 19.259 -19.367 1.00 73.94 96 GLU A O 1
ATOM 760 N N . ALA A 1 97 ? 22.531 20.942 -17.930 1.00 72.12 97 ALA A N 1
ATOM 761 C CA . ALA A 1 97 ? 21.431 20.299 -17.227 1.00 72.12 97 ALA A CA 1
ATOM 762 C C . ALA A 1 97 ? 20.208 20.121 -18.143 1.00 72.12 97 ALA A C 1
ATOM 764 O O . ALA A 1 97 ? 19.633 19.033 -18.179 1.00 72.12 97 ALA A O 1
ATOM 765 N N . GLU A 1 98 ? 19.844 21.130 -18.938 1.00 71.88 98 GLU A N 1
ATOM 766 C CA . GLU A 1 98 ? 18.740 21.036 -19.904 1.00 71.88 98 GLU A CA 1
ATOM 767 C C . GLU A 1 98 ? 19.017 20.012 -21.010 1.00 71.88 98 GLU A C 1
ATOM 769 O O . GLU A 1 98 ? 18.175 19.152 -21.285 1.00 71.88 98 GLU A O 1
ATOM 774 N N . LYS A 1 99 ? 20.232 20.010 -21.579 1.00 74.75 99 LYS A N 1
ATOM 775 C CA . LYS A 1 99 ? 20.656 18.985 -22.551 1.00 74.75 99 LYS A CA 1
ATOM 776 C C . LYS A 1 99 ? 20.603 17.582 -21.953 1.00 74.75 99 LYS A C 1
ATOM 778 O O . LYS A 1 99 ? 20.120 16.652 -22.598 1.00 74.75 99 LYS A O 1
ATOM 783 N N . PHE A 1 100 ? 21.040 17.418 -20.704 1.00 71.00 100 PHE A N 1
ATOM 784 C CA . PHE A 1 100 ? 20.930 16.146 -19.991 1.00 71.00 100 PHE A CA 1
ATOM 785 C C . PHE A 1 100 ? 19.474 15.721 -19.793 1.00 71.00 100 PHE A C 1
ATOM 787 O O . PHE A 1 100 ? 19.146 14.551 -19.989 1.00 71.00 100 PHE A O 1
ATOM 794 N N . LEU A 1 101 ? 18.590 16.663 -19.454 1.00 70.50 101 LEU A N 1
ATOM 795 C CA . LEU A 1 101 ? 17.151 16.448 -19.315 1.00 70.50 101 LEU A CA 1
ATOM 796 C C . LEU A 1 101 ? 16.436 16.170 -20.646 1.00 70.50 101 LEU A C 1
ATOM 798 O O . LEU A 1 101 ? 15.326 15.641 -20.612 1.00 70.50 101 LEU A O 1
ATOM 802 N N . GLY A 1 102 ? 17.075 16.403 -21.792 1.00 68.38 102 GLY A N 1
ATOM 803 C CA . GLY A 1 102 ? 16.595 15.990 -23.116 1.00 68.38 102 GLY A CA 1
ATOM 804 C C . GLY A 1 102 ? 16.905 14.534 -23.502 1.00 68.38 102 GLY A C 1
ATOM 805 O O . GLY A 1 102 ? 16.314 14.024 -24.447 1.00 68.38 102 GLY A O 1
ATOM 806 N N . LEU A 1 103 ? 17.800 13.840 -22.785 1.00 71.00 103 LEU A N 1
ATOM 807 C CA . LEU A 1 103 ? 18.250 12.482 -23.142 1.00 71.00 103 LEU A CA 1
ATOM 808 C C . LEU A 1 103 ? 17.222 11.378 -22.841 1.00 71.00 103 LEU A C 1
ATOM 810 O O . LEU A 1 103 ? 16.275 11.567 -22.075 1.00 71.00 103 LEU A O 1
ATOM 814 N N . ASP A 1 104 ? 17.446 10.183 -23.387 1.00 73.88 104 ASP A N 1
ATOM 815 C CA . ASP A 1 104 ? 16.624 9.012 -23.076 1.00 73.88 104 ASP A CA 1
ATOM 816 C C . ASP A 1 104 ? 16.638 8.664 -21.570 1.00 73.88 104 ASP A C 1
ATOM 818 O O . ASP A 1 104 ? 17.643 8.811 -20.862 1.00 73.88 104 ASP A O 1
ATOM 822 N N . GLN A 1 105 ? 15.498 8.198 -21.057 1.00 67.06 105 GLN A N 1
ATOM 823 C CA . GLN A 1 105 ? 15.297 7.988 -19.625 1.00 67.06 105 GLN A CA 1
ATOM 824 C C . GLN A 1 105 ? 16.035 6.766 -19.065 1.00 67.06 105 GLN A C 1
ATOM 826 O O . GLN A 1 105 ? 16.307 6.734 -17.860 1.00 67.06 105 GLN A O 1
ATOM 831 N N . ALA A 1 106 ? 16.379 5.774 -19.889 1.00 62.50 106 ALA A N 1
ATOM 832 C CA . ALA A 1 106 ? 17.249 4.678 -19.468 1.00 62.50 106 ALA A CA 1
ATOM 833 C C . ALA A 1 106 ? 18.704 5.160 -19.351 1.00 62.50 106 ALA A C 1
ATOM 835 O O . ALA A 1 106 ? 19.364 4.887 -18.346 1.00 62.50 106 ALA A O 1
ATOM 836 N N . TYR A 1 107 ? 19.166 5.971 -20.309 1.00 66.56 107 TYR A N 1
ATOM 837 C CA . TYR A 1 107 ? 20.513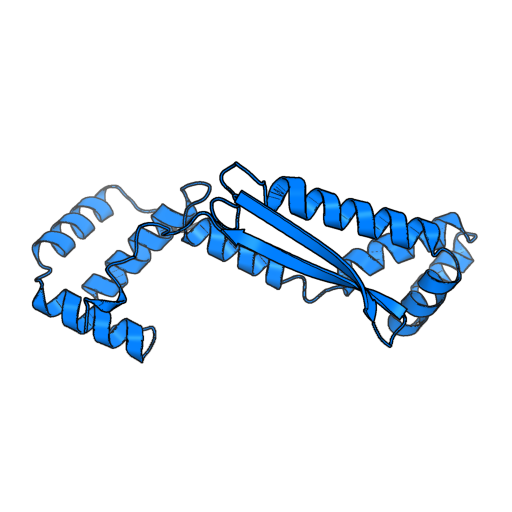 6.553 -20.291 1.00 66.56 107 TYR A CA 1
ATOM 838 C C . TYR A 1 107 ? 20.736 7.482 -19.089 1.00 66.56 107 TYR A C 1
ATOM 840 O O . TYR A 1 107 ? 21.744 7.373 -18.388 1.00 66.56 107 TYR A O 1
ATOM 848 N N . LYS A 1 108 ? 19.767 8.358 -18.790 1.00 66.81 108 LYS A N 1
ATOM 849 C CA . LYS A 1 108 ? 19.804 9.239 -17.611 1.00 66.81 108 LYS A CA 1
ATOM 850 C C . LYS A 1 108 ? 19.943 8.459 -16.306 1.00 66.81 108 LYS A C 1
ATOM 852 O O . LYS A 1 108 ? 20.747 8.837 -15.460 1.00 66.81 108 LYS A O 1
ATOM 857 N N . ARG A 1 109 ? 19.180 7.369 -16.148 1.00 62.78 109 ARG A N 1
ATOM 858 C CA . ARG A 1 109 ? 19.207 6.517 -14.948 1.00 62.78 109 ARG A CA 1
ATOM 859 C C . ARG A 1 109 ? 20.564 5.851 -14.753 1.00 62.78 109 ARG A C 1
ATOM 861 O O . ARG A 1 109 ? 21.103 5.916 -13.653 1.00 62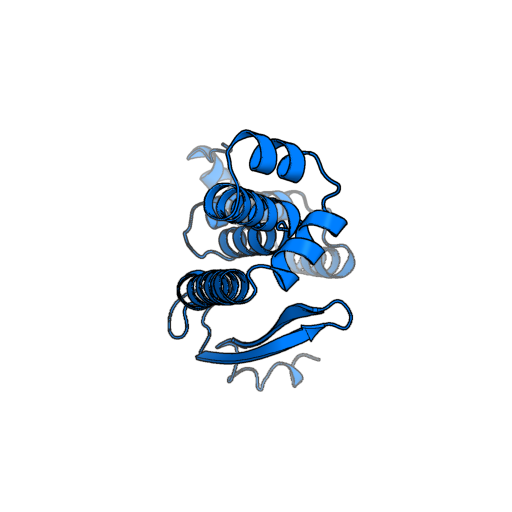.78 109 ARG A O 1
ATOM 868 N N . ALA A 1 110 ? 21.128 5.280 -15.818 1.00 63.09 110 ALA A N 1
ATOM 869 C CA . ALA A 1 110 ? 22.459 4.682 -15.774 1.00 63.09 110 ALA A CA 1
ATOM 870 C C . ALA A 1 110 ? 23.529 5.725 -15.409 1.00 63.09 110 ALA A C 1
ATOM 872 O O . ALA A 1 110 ? 24.315 5.508 -14.492 1.00 63.09 110 ALA A O 1
ATOM 873 N N . ARG A 1 111 ? 23.509 6.902 -16.054 1.00 66.12 111 ARG A N 1
ATOM 874 C CA . ARG A 1 111 ? 24.427 8.011 -15.740 1.00 66.12 111 ARG A CA 1
ATOM 875 C C . ARG A 1 111 ? 24.311 8.475 -14.290 1.00 66.12 111 ARG A C 1
ATOM 877 O O . ARG A 1 111 ? 25.348 8.664 -13.672 1.00 66.12 111 ARG A O 1
ATOM 884 N N . LEU A 1 112 ? 23.098 8.639 -13.754 1.00 63.69 112 LEU A N 1
ATOM 885 C CA . LEU A 1 112 ? 22.906 9.133 -12.386 1.00 63.69 112 LEU A CA 1
ATOM 886 C C . LEU A 1 112 ? 23.373 8.135 -11.325 1.00 63.69 112 LEU A C 1
ATOM 888 O O . LEU A 1 112 ? 24.015 8.530 -10.357 1.00 63.69 112 LEU A O 1
ATOM 892 N N . ALA A 1 113 ? 23.073 6.847 -11.526 1.00 61.25 113 ALA A N 1
ATOM 893 C CA . ALA A 1 113 ? 23.529 5.783 -10.635 1.00 61.25 113 ALA A CA 1
ATOM 894 C C . ALA A 1 113 ? 25.063 5.718 -10.564 1.00 61.25 113 ALA A C 1
ATOM 896 O O . ALA A 1 113 ? 25.617 5.419 -9.509 1.00 61.25 113 ALA A O 1
ATOM 897 N N . ILE A 1 114 ? 25.738 6.043 -11.670 1.00 64.88 114 ILE A N 1
ATOM 898 C CA . ILE A 1 114 ? 27.200 6.072 -11.760 1.00 64.88 114 ILE A CA 1
ATOM 899 C C . ILE A 1 114 ? 27.777 7.387 -11.209 1.00 64.88 114 ILE A C 1
ATOM 901 O O . ILE A 1 114 ? 28.816 7.362 -10.557 1.00 64.88 114 ILE A O 1
ATOM 905 N N . SER A 1 115 ? 27.138 8.536 -11.458 1.00 64.38 115 SER A N 1
ATOM 906 C CA . SER A 1 115 ? 27.706 9.854 -11.131 1.00 64.38 115 SER A CA 1
ATOM 907 C C . SER A 1 115 ? 27.427 10.342 -9.709 1.00 64.38 115 SER A C 1
ATOM 909 O O . SER A 1 115 ? 28.191 11.153 -9.201 1.00 64.38 115 SER A O 1
ATOM 911 N N . ASP A 1 116 ? 26.327 9.912 -9.085 1.00 69.19 116 ASP A N 1
ATOM 912 C CA . ASP A 1 116 ? 25.902 10.393 -7.761 1.00 69.19 116 ASP A CA 1
ATOM 913 C C . ASP A 1 116 ? 25.183 9.285 -6.971 1.00 69.19 116 ASP A C 1
ATOM 915 O O . ASP A 1 116 ? 24.017 9.386 -6.569 1.00 69.19 116 ASP A O 1
ATOM 919 N N . SER A 1 117 ? 25.898 8.175 -6.777 1.00 69.31 117 SER A N 1
ATOM 920 C CA . SER A 1 117 ? 25.410 6.994 -6.057 1.00 69.31 117 SER A CA 1
ATOM 921 C C . SER A 1 117 ? 25.012 7.305 -4.608 1.00 69.31 117 SER A C 1
ATOM 923 O O . SER A 1 117 ? 24.063 6.716 -4.088 1.00 69.31 117 SER A O 1
ATOM 925 N N . VAL A 1 118 ? 25.678 8.275 -3.972 1.00 75.94 118 VAL A N 1
ATOM 926 C CA . VAL A 1 118 ? 25.394 8.711 -2.598 1.00 75.94 118 VAL A CA 1
ATOM 927 C C . VAL A 1 118 ? 24.031 9.393 -2.507 1.00 75.94 118 VAL A C 1
ATOM 929 O O . VAL A 1 118 ? 23.216 9.006 -1.667 1.00 75.94 118 VAL A O 1
ATOM 932 N N . SER A 1 119 ? 23.725 10.360 -3.378 1.00 73.00 119 SER A N 1
ATOM 933 C CA . SER A 1 119 ? 22.403 10.999 -3.356 1.00 73.00 119 SER A CA 1
ATOM 934 C C . SER A 1 119 ? 21.292 10.023 -3.724 1.00 73.00 119 SER A C 1
ATOM 936 O O . SER A 1 119 ? 20.202 10.103 -3.152 1.00 73.00 119 SER A O 1
ATOM 938 N N . LEU A 1 120 ? 21.562 9.072 -4.626 1.00 72.94 120 LEU A N 1
ATOM 939 C CA . LEU A 1 120 ? 20.617 8.006 -4.950 1.00 72.94 120 LEU A CA 1
ATOM 940 C C . LEU A 1 120 ? 20.319 7.127 -3.726 1.00 72.94 120 LEU A C 1
ATOM 942 O O . LEU A 1 120 ? 19.150 6.866 -3.441 1.00 72.94 120 LEU A O 1
ATOM 946 N N . ALA A 1 121 ? 21.345 6.732 -2.970 1.00 76.44 121 ALA A N 1
ATOM 947 C CA . ALA A 1 121 ? 21.188 5.960 -1.739 1.00 76.44 121 ALA A CA 1
ATOM 948 C C . ALA A 1 121 ? 20.424 6.743 -0.658 1.00 76.44 121 ALA A C 1
ATOM 950 O O . ALA A 1 121 ? 19.504 6.205 -0.043 1.00 76.44 121 ALA A O 1
ATOM 951 N N . ILE A 1 122 ? 20.734 8.032 -0.467 1.00 79.62 122 ILE A N 1
ATOM 952 C CA . ILE A 1 122 ? 20.028 8.905 0.487 1.00 79.62 122 ILE A CA 1
ATOM 953 C C . ILE A 1 122 ? 18.557 9.067 0.092 1.00 79.62 122 ILE A C 1
ATOM 955 O O . ILE A 1 122 ? 17.669 8.996 0.944 1.00 79.62 122 ILE A O 1
ATOM 959 N N . PHE A 1 123 ? 18.278 9.286 -1.194 1.00 76.94 123 PHE A N 1
ATOM 960 C CA . PHE A 1 123 ? 16.914 9.412 -1.695 1.00 76.94 123 PHE A CA 1
ATOM 961 C C . PHE A 1 123 ? 16.123 8.117 -1.502 1.00 76.94 123 PHE A C 1
ATOM 963 O O . PHE A 1 123 ? 15.000 8.155 -0.994 1.00 76.94 123 PHE A O 1
ATOM 970 N N . PHE A 1 124 ? 16.721 6.980 -1.867 1.00 77.88 124 PHE A N 1
ATOM 971 C CA . PHE A 1 124 ? 16.125 5.664 -1.677 1.00 77.88 124 PHE A CA 1
ATOM 972 C C . PHE A 1 124 ? 15.818 5.416 -0.199 1.00 77.88 124 PHE A C 1
ATOM 974 O O . PHE A 1 124 ? 14.677 5.112 0.138 1.00 77.88 124 PHE A O 1
ATOM 981 N N . HIS A 1 125 ? 16.787 5.656 0.688 1.00 83.19 125 HIS A N 1
ATOM 982 C CA . HIS A 1 125 ? 16.600 5.537 2.131 1.00 83.19 125 HIS A CA 1
ATOM 983 C C . HIS A 1 125 ? 15.433 6.399 2.627 1.00 83.19 125 HIS A C 1
ATOM 985 O O . HIS A 1 125 ? 14.528 5.875 3.261 1.00 83.19 125 HIS A O 1
ATOM 991 N N . ARG A 1 126 ? 15.382 7.693 2.283 1.00 82.88 126 ARG A N 1
ATOM 992 C CA . ARG A 1 126 ? 14.287 8.584 2.715 1.00 82.88 126 ARG A CA 1
ATOM 993 C C . ARG A 1 126 ? 12.917 8.099 2.250 1.00 82.88 126 ARG A C 1
ATOM 995 O O . ARG A 1 126 ? 11.961 8.129 3.019 1.00 82.88 126 ARG A O 1
ATOM 1002 N N . LYS A 1 127 ? 12.814 7.651 0.996 1.00 79.75 127 LYS A N 1
ATOM 1003 C CA . LYS A 1 127 ? 11.562 7.127 0.434 1.00 79.75 127 LYS A CA 1
ATOM 1004 C C . LYS A 1 127 ? 11.110 5.859 1.145 1.00 79.75 127 LYS A C 1
ATOM 1006 O O . LYS A 1 127 ? 9.932 5.742 1.476 1.00 79.75 127 LYS A O 1
ATOM 1011 N N . VAL A 1 128 ? 12.039 4.938 1.376 1.00 82.12 128 VAL A N 1
ATOM 1012 C CA . VAL A 1 128 ? 11.781 3.689 2.089 1.00 82.12 128 VAL A CA 1
ATOM 1013 C C . VAL A 1 128 ? 11.373 3.993 3.530 1.00 82.12 128 VAL A C 1
ATOM 1015 O O . VAL A 1 128 ? 10.296 3.572 3.934 1.00 82.12 128 VAL A O 1
ATOM 1018 N N . SER A 1 129 ? 12.134 4.807 4.264 1.00 84.19 129 SER A N 1
ATOM 1019 C CA . SER A 1 129 ? 11.820 5.187 5.648 1.00 84.19 129 SER A CA 1
ATOM 1020 C C . SER A 1 129 ? 10.429 5.810 5.777 1.00 84.19 129 SER A C 1
ATOM 1022 O O . SER A 1 129 ? 9.633 5.323 6.572 1.00 84.19 129 SER A O 1
ATOM 1024 N N . MET A 1 130 ? 10.069 6.781 4.925 1.00 82.38 130 MET A N 1
ATOM 1025 C CA . MET A 1 130 ? 8.715 7.360 4.930 1.00 82.38 130 MET A CA 1
ATOM 1026 C C . MET A 1 130 ? 7.618 6.329 4.626 1.00 82.38 130 MET A C 1
ATOM 1028 O O . MET A 1 130 ? 6.501 6.444 5.131 1.00 82.38 130 MET A O 1
ATOM 1032 N N . CYS A 1 131 ? 7.906 5.331 3.783 1.00 83.31 131 CYS A N 1
ATOM 1033 C CA . CYS A 1 131 ? 6.972 4.241 3.513 1.00 83.31 131 CYS A CA 1
ATOM 1034 C C . CYS A 1 131 ? 6.700 3.427 4.785 1.00 83.31 131 CYS A C 1
ATOM 1036 O O . CYS A 1 131 ? 5.545 3.204 5.149 1.00 83.31 131 CYS A O 1
ATOM 1038 N N . PHE A 1 132 ? 7.757 3.027 5.493 1.00 85.62 132 PHE A N 1
ATOM 1039 C CA . PHE A 1 132 ? 7.617 2.228 6.709 1.00 85.62 132 PHE A CA 1
ATOM 1040 C C . PHE A 1 132 ? 7.022 3.021 7.874 1.00 85.62 132 PHE A C 1
ATOM 1042 O O . PHE A 1 132 ? 6.177 2.494 8.592 1.00 85.62 132 PHE A O 1
ATOM 1049 N N . GLU A 1 133 ? 7.393 4.289 8.015 1.00 87.25 133 GLU A N 1
ATOM 1050 C CA . GLU A 1 133 ? 6.906 5.162 9.081 1.00 87.25 133 GLU A CA 1
ATOM 1051 C C . GLU A 1 133 ? 5.413 5.481 8.927 1.00 87.25 133 GLU A C 1
ATOM 1053 O O . GLU A 1 133 ? 4.659 5.358 9.884 1.00 87.25 133 GLU A O 1
ATOM 1058 N N . HIS A 1 134 ? 4.950 5.825 7.720 1.00 84.19 134 HIS A N 1
ATOM 1059 C CA . HIS A 1 134 ? 3.585 6.338 7.547 1.00 84.19 134 HIS A CA 1
ATOM 1060 C C . HIS A 1 134 ? 2.603 5.361 6.896 1.00 84.19 134 HIS A C 1
ATOM 1062 O O . HIS A 1 134 ? 1.406 5.429 7.166 1.00 84.19 134 HIS A O 1
ATOM 1068 N N . TYR A 1 135 ? 3.062 4.466 6.016 1.00 82.25 135 TYR A N 1
ATOM 1069 C CA . TYR A 1 135 ? 2.164 3.532 5.323 1.00 82.25 135 TYR A CA 1
ATOM 1070 C C . TYR A 1 135 ? 2.100 2.166 6.002 1.00 82.25 135 TYR A C 1
ATOM 1072 O O . TYR A 1 135 ? 1.018 1.574 6.058 1.00 82.25 135 TYR A O 1
ATOM 1080 N N . VAL A 1 136 ? 3.239 1.663 6.492 1.00 85.00 136 VAL A N 1
ATOM 1081 C CA . VAL A 1 136 ? 3.315 0.397 7.243 1.00 85.00 136 VAL A CA 1
ATOM 1082 C C . VAL A 1 136 ? 2.962 0.604 8.711 1.00 85.00 136 VAL A C 1
ATOM 1084 O O . VAL A 1 136 ? 2.265 -0.251 9.247 1.00 85.00 136 VAL A O 1
ATOM 1087 N N . ASN A 1 137 ? 3.398 1.722 9.304 1.00 87.88 137 ASN A N 1
ATOM 1088 C CA . ASN A 1 137 ? 3.065 2.201 10.650 1.00 87.88 137 ASN A CA 1
ATOM 1089 C C . ASN A 1 137 ? 2.979 1.073 11.699 1.00 87.88 137 ASN A C 1
ATOM 1091 O O . ASN A 1 137 ? 1.898 0.661 12.117 1.00 87.88 137 ASN A O 1
ATOM 1095 N N . VAL A 1 138 ? 4.134 0.495 12.042 1.00 87.12 138 VAL A N 1
ATOM 1096 C CA . VAL A 1 138 ? 4.220 -0.679 12.928 1.00 87.12 138 VAL A CA 1
ATOM 1097 C C . VAL A 1 138 ? 3.681 -0.365 14.317 1.00 87.12 138 VAL A C 1
ATOM 1099 O O . VAL A 1 138 ? 4.026 0.654 14.902 1.00 87.12 138 VAL A O 1
ATOM 1102 N N . GLY A 1 139 ? 2.887 -1.281 14.868 1.00 84.38 139 GLY A N 1
ATOM 1103 C CA . GLY A 1 139 ? 2.258 -1.136 16.181 1.00 84.38 139 GLY A CA 1
ATOM 1104 C C . GLY A 1 139 ? 0.987 -0.286 16.167 1.00 84.38 139 GLY A C 1
ATOM 1105 O O . GLY A 1 139 ? 0.253 -0.285 17.152 1.00 84.38 139 GLY A O 1
ATOM 1106 N N . GLU A 1 140 ? 0.681 0.367 15.048 1.00 86.81 140 GLU A N 1
ATOM 1107 C CA . GLU A 1 140 ? -0.489 1.217 14.881 1.00 86.81 140 GLU A CA 1
ATOM 1108 C C . GLU A 1 140 ? -1.343 0.785 13.681 1.00 86.81 140 GLU A C 1
ATOM 1110 O O . GLU A 1 140 ? -1.021 -0.121 12.905 1.00 86.81 140 GLU A O 1
ATOM 1115 N N . GLU A 1 141 ? -2.496 1.432 13.534 1.00 82.69 141 GLU A N 1
ATOM 1116 C CA . GLU A 1 141 ? -3.376 1.189 12.407 1.00 82.69 141 GLU A CA 1
ATOM 1117 C C . GLU A 1 141 ? -2.755 1.727 11.107 1.00 82.69 141 GLU A C 1
ATOM 1119 O O . GLU A 1 141 ? -2.498 2.923 10.970 1.00 82.69 141 GLU A O 1
ATOM 1124 N N . SER A 1 142 ? -2.549 0.850 10.119 1.00 84.31 142 SER A N 1
ATOM 1125 C CA . SER A 1 142 ? -1.874 1.215 8.870 1.00 84.31 142 SER A CA 1
ATOM 1126 C C . SER A 1 142 ? -2.642 0.824 7.609 1.00 84.31 142 SER A C 1
ATOM 1128 O O . SER A 1 142 ? -3.725 0.215 7.643 1.00 84.31 142 SER A O 1
ATOM 1130 N N . VAL A 1 143 ? -2.099 1.203 6.444 1.00 81.75 143 VAL A N 1
ATOM 1131 C CA . VAL A 1 143 ? -2.674 0.857 5.132 1.00 81.75 143 VAL A C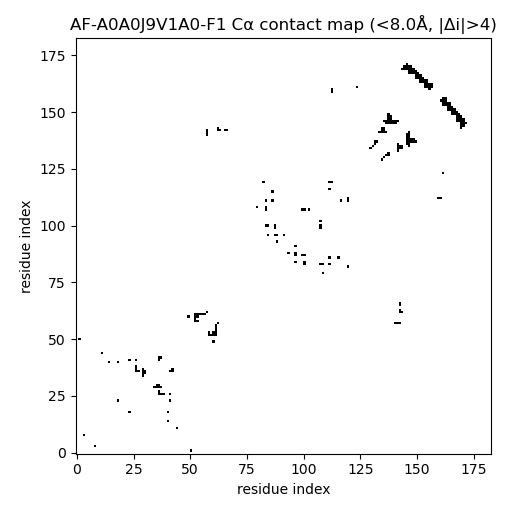A 1
ATOM 1132 C C . VAL A 1 143 ? -2.729 -0.663 4.946 1.00 81.75 143 VAL A C 1
A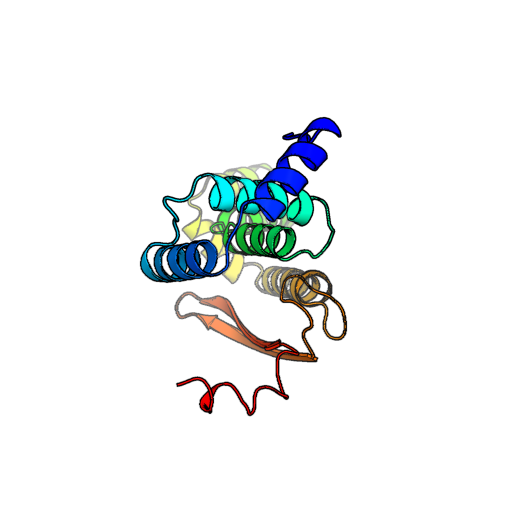TOM 1134 O O . VAL A 1 143 ? -3.601 -1.189 4.239 1.00 81.75 143 VAL A O 1
ATOM 1137 N N . PHE A 1 144 ? -1.845 -1.387 5.631 1.00 76.94 144 PHE A N 1
ATOM 1138 C CA . PHE A 1 144 ? -1.753 -2.841 5.626 1.00 76.94 144 PHE A CA 1
ATOM 1139 C C . PHE A 1 144 ? -2.532 -3.518 6.765 1.00 76.94 144 PHE A C 1
ATOM 1141 O O . PHE A 1 144 ? -2.498 -4.740 6.842 1.00 76.94 144 PHE A O 1
ATOM 1148 N N . VAL A 1 145 ? -3.355 -2.764 7.512 1.00 82.88 145 VAL A N 1
ATOM 1149 C CA . VAL A 1 145 ? -3.978 -3.148 8.800 1.00 82.88 145 VAL A CA 1
ATOM 1150 C C . VAL A 1 145 ? -2.950 -2.994 9.931 1.00 82.88 145 VAL A C 1
ATOM 1152 O O . VAL A 1 145 ? -2.085 -2.135 9.826 1.00 82.88 145 VAL A O 1
ATOM 1155 N N . LEU A 1 146 ? -3.061 -3.727 11.033 1.00 85.25 146 LEU A N 1
ATOM 1156 C CA . LEU A 1 146 ? -2.140 -3.637 12.155 1.00 85.25 146 LEU A CA 1
ATOM 1157 C C . LEU A 1 146 ? -0.923 -4.496 11.823 1.00 85.25 146 LEU A C 1
ATOM 1159 O O . LEU A 1 146 ? -1.060 -5.695 11.591 1.00 85.25 146 LEU A O 1
ATOM 1163 N N . VAL A 1 147 ? 0.250 -3.881 11.732 1.00 84.06 147 VAL A N 1
ATOM 1164 C CA . VAL A 1 147 ? 1.510 -4.575 11.442 1.00 84.06 147 VAL A CA 1
ATOM 1165 C C . VAL A 1 147 ? 2.272 -4.695 12.752 1.00 84.06 147 VAL A C 1
ATOM 1167 O O . VAL A 1 147 ? 2.58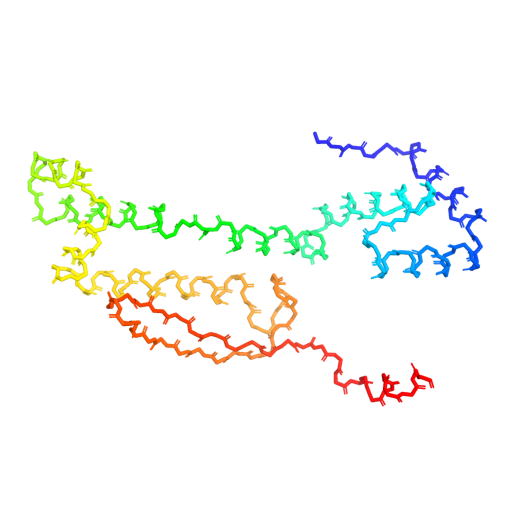0 -3.679 13.364 1.00 84.06 147 VAL A O 1
ATOM 1170 N N . SER A 1 148 ? 2.574 -5.913 13.200 1.00 84.00 148 SER A N 1
ATOM 1171 C CA . SER A 1 148 ? 3.303 -6.126 14.458 1.00 84.00 148 SER A CA 1
ATOM 1172 C C . SER A 1 148 ? 4.807 -5.947 14.283 1.00 84.00 148 SER A C 1
ATOM 1174 O O . SER A 1 148 ? 5.483 -5.417 15.159 1.00 84.00 148 SER A O 1
ATOM 1176 N N . GLN A 1 149 ? 5.335 -6.383 13.140 1.00 85.25 149 GLN A N 1
ATOM 1177 C CA . GLN A 1 149 ? 6.754 -6.319 12.826 1.00 85.25 149 GLN A CA 1
ATOM 1178 C C . GLN A 1 149 ? 6.966 -6.329 11.310 1.00 85.25 149 GLN A C 1
ATOM 1180 O O . GLN A 1 149 ? 6.105 -6.775 10.547 1.00 85.25 149 GLN A O 1
ATOM 1185 N N . TYR A 1 150 ? 8.138 -5.884 10.865 1.00 84.88 150 TYR A N 1
ATOM 1186 C CA . TYR A 1 150 ? 8.621 -6.114 9.508 1.00 84.88 150 TYR A CA 1
ATOM 1187 C C . TYR A 1 150 ? 10.085 -6.540 9.500 1.00 84.88 150 TYR A C 1
ATOM 1189 O O . TYR A 1 150 ? 10.837 -6.270 10.435 1.00 84.88 150 TYR A O 1
ATOM 1197 N N . ASN A 1 151 ? 10.490 -7.181 8.409 1.00 85.12 151 ASN A N 1
ATOM 1198 C CA . ASN A 1 151 ? 11.884 -7.391 8.052 1.00 85.12 151 ASN A CA 1
ATOM 1199 C C . ASN A 1 151 ? 12.068 -6.964 6.598 1.00 85.12 151 ASN A C 1
ATOM 1201 O O . ASN A 1 151 ? 11.208 -7.225 5.758 1.00 85.12 151 ASN A O 1
ATOM 1205 N N . VAL A 1 152 ? 13.148 -6.247 6.315 1.00 83.50 152 VAL A N 1
ATOM 1206 C CA . VAL A 1 152 ? 13.384 -5.628 5.019 1.00 83.50 152 VAL A CA 1
ATOM 1207 C C . VAL A 1 152 ? 14.842 -5.809 4.632 1.00 83.50 152 VAL A C 1
ATOM 1209 O O . VAL A 1 152 ? 15.739 -5.528 5.424 1.00 83.50 152 VAL A O 1
ATOM 1212 N N . ALA A 1 153 ? 15.067 -6.231 3.394 1.00 82.81 153 ALA A N 1
ATOM 1213 C CA . ALA A 1 153 ? 16.380 -6.337 2.784 1.00 82.81 153 ALA A CA 1
ATOM 1214 C C . ALA A 1 153 ? 16.438 -5.466 1.526 1.00 82.81 153 ALA A C 1
ATOM 1216 O O . ALA A 1 153 ? 15.485 -5.404 0.748 1.00 82.81 153 ALA A O 1
ATOM 1217 N N . VAL A 1 154 ? 17.568 -4.789 1.334 1.00 82.00 154 VAL A N 1
ATOM 1218 C CA . VAL A 1 154 ? 17.862 -4.040 0.111 1.00 82.00 154 VAL A CA 1
ATOM 1219 C C . VAL A 1 154 ? 18.899 -4.822 -0.671 1.00 82.00 154 VAL A C 1
ATOM 1221 O O . VAL A 1 154 ? 19.954 -5.157 -0.139 1.00 82.00 154 VAL A O 1
ATOM 1224 N N . GLU A 1 155 ? 18.614 -5.074 -1.937 1.00 79.38 155 GLU A N 1
ATOM 1225 C CA . GLU A 1 155 ? 19.540 -5.698 -2.871 1.00 79.38 155 GLU A CA 1
ATOM 1226 C C . GLU A 1 155 ? 19.711 -4.814 -4.105 1.00 79.38 155 GLU A C 1
ATOM 1228 O O . GLU A 1 155 ? 18.846 -4.012 -4.454 1.00 79.38 155 GLU A O 1
ATOM 1233 N N . THR A 1 156 ? 20.829 -4.961 -4.799 1.00 71.19 156 THR A N 1
ATOM 1234 C CA . THR A 1 156 ? 20.963 -4.455 -6.163 1.00 71.19 156 THR A CA 1
ATOM 1235 C C . THR A 1 156 ? 20.489 -5.538 -7.116 1.00 71.19 156 THR A C 1
ATOM 1237 O O . THR A 1 156 ? 21.022 -6.646 -7.087 1.00 71.19 156 THR A O 1
ATOM 1240 N N . ASN A 1 157 ? 19.518 -5.238 -7.975 1.00 66.62 157 ASN A N 1
ATOM 1241 C CA . ASN A 1 157 ? 19.142 -6.178 -9.025 1.00 66.62 157 ASN A CA 1
ATOM 1242 C C . ASN A 1 157 ? 20.255 -6.303 -10.082 1.00 66.62 157 ASN A C 1
ATOM 1244 O O . ASN A 1 157 ? 21.194 -5.505 -10.118 1.00 66.62 157 ASN A O 1
ATOM 1248 N N . GLU A 1 158 ? 20.116 -7.262 -11.000 1.00 52.50 158 GLU A N 1
ATOM 1249 C CA . GLU A 1 158 ? 21.081 -7.510 -12.089 1.00 52.50 158 GLU A CA 1
ATOM 1250 C C . GLU A 1 158 ? 21.349 -6.283 -12.984 1.00 52.50 158 GLU A C 1
ATOM 1252 O O . GLU A 1 158 ? 22.301 -6.260 -13.758 1.00 52.50 158 GLU A O 1
ATOM 1257 N N . ARG A 1 159 ? 20.521 -5.235 -12.882 1.00 54.50 159 ARG A N 1
ATOM 1258 C CA . ARG A 1 159 ? 20.633 -3.981 -13.639 1.00 54.50 159 ARG A CA 1
ATOM 1259 C C . ARG A 1 159 ? 21.218 -2.830 -12.810 1.00 54.50 159 ARG A C 1
ATOM 1261 O O . ARG A 1 159 ? 21.168 -1.685 -13.254 1.00 54.50 159 ARG A O 1
ATOM 1268 N N . GLY A 1 160 ? 21.732 -3.111 -11.611 1.00 57.91 160 GLY A N 1
ATOM 1269 C CA . GLY A 1 160 ? 22.338 -2.125 -10.713 1.00 57.91 160 GLY A CA 1
ATOM 1270 C C . GLY A 1 160 ? 21.340 -1.181 -10.034 1.00 57.91 160 GLY A C 1
ATOM 1271 O O . GLY A 1 160 ? 21.747 -0.170 -9.466 1.00 57.91 160 GLY A O 1
ATOM 1272 N N . ALA A 1 161 ? 20.037 -1.474 -10.086 1.00 64.44 161 ALA A N 1
ATOM 1273 C CA . ALA A 1 161 ? 19.023 -0.690 -9.389 1.00 64.44 161 ALA A CA 1
ATOM 1274 C C . ALA A 1 161 ? 18.783 -1.244 -7.981 1.00 64.44 161 ALA A C 1
ATOM 1276 O O . ALA A 1 161 ? 18.709 -2.458 -7.789 1.00 64.44 161 ALA A O 1
ATOM 1277 N N . LEU A 1 162 ? 18.611 -0.342 -7.011 1.00 69.56 162 LEU A N 1
ATOM 1278 C CA . LEU A 1 162 ? 18.217 -0.704 -5.651 1.00 69.56 162 LEU A CA 1
ATOM 1279 C C . LEU A 1 162 ? 16.794 -1.273 -5.663 1.00 69.56 162 LEU A C 1
ATOM 1281 O O . LEU A 1 162 ? 15.852 -0.629 -6.130 1.00 69.56 162 LEU A O 1
ATOM 1285 N N . HIS A 1 163 ? 16.662 -2.483 -5.143 1.00 73.12 163 HIS A N 1
ATOM 1286 C CA . HIS A 1 163 ? 15.436 -3.246 -5.028 1.00 73.12 163 HIS A CA 1
ATOM 1287 C C . HIS A 1 163 ? 15.207 -3.602 -3.557 1.00 73.12 163 HIS A C 1
ATOM 1289 O O . HIS A 1 163 ? 16.146 -3.890 -2.818 1.00 73.12 163 HIS A O 1
ATOM 1295 N N . LEU A 1 164 ? 13.956 -3.510 -3.116 1.00 80.50 164 LEU A N 1
ATOM 1296 C CA . LEU A 1 164 ? 13.569 -3.703 -1.725 1.00 80.50 164 LEU A CA 1
ATOM 1297 C C . LEU A 1 164 ? 12.714 -4.963 -1.609 1.00 80.50 164 LEU A C 1
ATOM 1299 O O . LEU A 1 164 ? 11.628 -5.016 -2.185 1.00 80.50 164 LEU A O 1
ATOM 1303 N N . HIS A 1 165 ? 13.150 -5.914 -0.792 1.00 78.69 165 HIS A N 1
ATOM 1304 C CA . HIS A 1 165 ? 12.316 -7.017 -0.324 1.00 78.69 165 HIS A CA 1
ATOM 1305 C C . HIS A 1 165 ? 11.808 -6.698 1.070 1.00 78.69 165 HIS A C 1
ATOM 1307 O O . HIS A 1 165 ? 12.601 -6.429 1.967 1.00 78.69 165 HIS A O 1
ATOM 1313 N N . GLY A 1 166 ? 10.492 -6.722 1.261 1.00 80.25 166 GLY A N 1
ATOM 1314 C CA . GLY A 1 166 ? 9.866 -6.481 2.558 1.00 80.25 166 GLY A CA 1
ATOM 1315 C C . GLY A 1 166 ? 8.942 -7.626 2.947 1.00 80.25 166 GLY A C 1
ATOM 1316 O O . GLY A 1 166 ? 8.058 -8.000 2.179 1.00 80.25 166 GLY A O 1
ATOM 1317 N N . LEU A 1 167 ? 9.122 -8.144 4.158 1.00 80.31 167 LEU A N 1
ATOM 1318 C CA . LEU A 1 167 ? 8.222 -9.077 4.822 1.00 80.31 167 LEU A CA 1
ATOM 1319 C C . LEU A 1 167 ? 7.505 -8.338 5.957 1.00 80.31 167 LEU A C 1
ATOM 1321 O O . LEU A 1 167 ? 8.153 -7.754 6.823 1.00 80.31 167 LEU A O 1
ATOM 1325 N N . LEU A 1 168 ? 6.172 -8.354 5.945 1.00 84.19 168 LEU A N 1
ATOM 1326 C CA . LEU A 1 168 ? 5.328 -7.709 6.954 1.00 84.19 168 LEU A CA 1
ATOM 1327 C C . LEU A 1 168 ? 4.561 -8.779 7.736 1.00 84.19 168 LEU A C 1
ATOM 1329 O O . LEU A 1 168 ? 3.854 -9.586 7.132 1.00 84.19 168 LEU A O 1
ATOM 1333 N N . TRP A 1 169 ? 4.636 -8.747 9.066 1.00 83.75 169 TRP A N 1
ATOM 1334 C CA . TRP A 1 169 ? 3.768 -9.544 9.930 1.00 83.75 169 TRP A CA 1
ATOM 1335 C C . TRP A 1 169 ? 2.517 -8.743 10.255 1.00 83.75 169 TRP A C 1
ATOM 1337 O O . TRP A 1 169 ? 2.556 -7.760 10.993 1.00 83.75 169 TRP A O 1
ATOM 1347 N N . LEU A 1 170 ? 1.396 -9.156 9.676 1.00 83.62 170 LEU A N 1
ATOM 1348 C CA . LEU A 1 170 ? 0.103 -8.562 9.978 1.00 83.62 170 LEU A CA 1
ATOM 1349 C C . LEU A 1 170 ? -0.432 -9.192 11.261 1.00 83.62 170 LEU A C 1
ATOM 1351 O O . LEU A 1 170 ? -0.490 -10.416 11.383 1.00 83.62 170 LEU A O 1
ATOM 1355 N N . GLN A 1 171 ? -0.859 -8.360 12.202 1.00 72.88 171 GLN A N 1
ATOM 1356 C CA . GLN A 1 171 ? -1.616 -8.787 13.364 1.00 72.88 171 GLN A CA 1
ATOM 1357 C C . GLN A 1 171 ? -3.019 -9.175 12.897 1.00 72.88 171 GLN A C 1
ATOM 1359 O O . GLN A 1 171 ? -3.955 -8.378 12.860 1.00 72.88 171 GLN A O 1
ATOM 1364 N N . GLY A 1 172 ? -3.131 -10.429 12.481 1.00 62.88 172 GLY A N 1
ATOM 1365 C CA . GLY A 1 172 ? -4.375 -11.078 12.123 1.00 62.88 172 GLY A CA 1
ATOM 1366 C C . GLY A 1 172 ? -4.411 -12.478 12.715 1.00 62.88 172 GLY A C 1
ATOM 1367 O O . GLY A 1 172 ? -3.447 -13.228 12.613 1.00 62.88 172 GLY A O 1
ATOM 1368 N N . ASN A 1 173 ? -5.551 -12.829 13.306 1.00 52.06 173 ASN A N 1
ATOM 1369 C CA . ASN A 1 173 ? -6.033 -14.204 13.397 1.00 52.06 173 ASN A CA 1
ATOM 1370 C C . ASN A 1 173 ? -5.097 -15.265 14.015 1.00 52.06 173 ASN A C 1
ATOM 1372 O O . ASN A 1 173 ? -5.144 -16.425 13.617 1.00 52.06 173 ASN A O 1
ATOM 1376 N N . MET A 1 174 ? -4.346 -14.939 15.075 1.00 48.94 174 MET A N 1
ATOM 1377 C CA . MET A 1 174 ? -3.694 -15.983 15.896 1.00 48.94 174 MET A CA 1
ATOM 1378 C C . MET A 1 174 ? -4.700 -16.932 16.583 1.00 48.94 174 MET A C 1
ATOM 1380 O O . MET A 1 174 ? -4.319 -17.992 17.068 1.00 48.94 174 MET A O 1
ATOM 1384 N N . HIS A 1 175 ? -5.986 -16.563 16.620 1.00 46.28 175 HIS A N 1
ATOM 1385 C CA . HIS A 1 175 ? -7.077 -17.363 17.185 1.00 46.28 175 HIS A CA 1
ATOM 1386 C C . HIS A 1 175 ? -7.882 -18.158 16.143 1.00 46.28 175 HIS A C 1
ATOM 1388 O O . HIS A 1 175 ? -8.862 -18.798 16.507 1.00 46.28 175 HIS A O 1
ATOM 1394 N N . LEU A 1 176 ? -7.479 -18.178 14.866 1.00 44.97 176 LEU A N 1
ATOM 1395 C CA . LEU A 1 176 ? -8.140 -18.988 13.830 1.00 44.97 176 LEU A CA 1
ATOM 1396 C C . LEU A 1 176 ? -7.670 -20.449 13.824 1.00 44.97 176 LEU A C 1
ATOM 1398 O O . LEU A 1 176 ? -7.461 -21.056 12.778 1.00 44.97 176 LEU A O 1
ATOM 1402 N N . SER A 1 177 ? -7.563 -21.059 15.003 1.00 46.47 177 SER A N 1
ATOM 1403 C CA . SER A 1 177 ? -7.423 -22.515 15.128 1.00 46.47 177 SER A CA 1
ATOM 1404 C C . SER A 1 177 ? -8.664 -23.283 14.639 1.00 46.47 177 SER A C 1
ATOM 1406 O O . SER A 1 177 ? -8.663 -24.512 14.645 1.00 46.47 177 SER A O 1
ATOM 1408 N N . THR A 1 178 ? -9.721 -22.585 14.208 1.00 44.34 178 THR A N 1
ATOM 1409 C CA . THR A 1 178 ? -11.000 -23.160 13.773 1.00 44.34 178 THR A CA 1
ATOM 1410 C C . THR A 1 178 ? -11.246 -23.120 12.265 1.00 44.34 178 THR A C 1
ATOM 1412 O O . THR A 1 178 ? -12.195 -23.755 11.827 1.00 44.34 178 THR A O 1
ATOM 1415 N N . LEU A 1 179 ? -10.400 -22.479 11.447 1.00 44.12 179 LEU A N 1
ATOM 1416 C CA . LEU A 1 179 ? -10.601 -22.455 9.981 1.00 44.12 179 LEU A CA 1
ATOM 1417 C C . LEU A 1 179 ? -10.486 -23.849 9.340 1.00 44.12 179 LEU A C 1
ATOM 1419 O O . LEU A 1 179 ? -11.098 -24.116 8.318 1.00 44.12 179 LEU A O 1
ATOM 1423 N N . SER A 1 180 ? -9.733 -24.761 9.959 1.00 45.16 180 SER A N 1
ATOM 1424 C CA . SER A 1 180 ? -9.641 -26.168 9.553 1.00 45.16 180 SER A CA 1
ATOM 1425 C C . SER A 1 180 ? -10.816 -27.034 10.027 1.00 45.16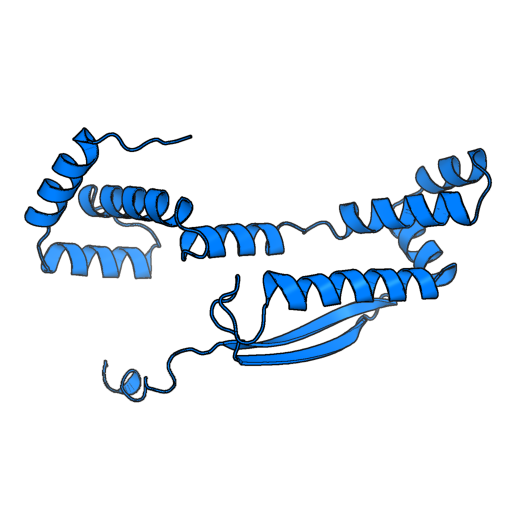 180 SER A C 1
ATOM 1427 O O . SER A 1 180 ? -10.848 -28.219 9.705 1.00 45.16 180 SER A O 1
ATOM 1429 N N . ARG A 1 181 ? -11.760 -26.477 10.799 1.00 43.09 181 ARG A N 1
ATOM 1430 C CA . ARG A 1 181 ? -12.991 -27.160 11.234 1.00 43.09 181 ARG A CA 1
ATOM 1431 C C . ARG A 1 181 ? -14.227 -26.773 10.412 1.00 43.09 181 ARG A C 1
ATOM 1433 O O . ARG A 1 181 ? -15.255 -27.409 10.600 1.00 43.09 181 ARG A O 1
ATOM 1440 N N . ASP A 1 182 ? -14.113 -25.790 9.518 1.00 36.03 182 ASP A N 1
ATOM 1441 C CA . ASP A 1 182 ? -15.173 -25.366 8.588 1.00 36.03 182 ASP A CA 1
ATOM 1442 C C . ASP A 1 182 ? -14.989 -26.016 7.197 1.00 36.03 182 ASP A C 1
ATOM 1444 O O . ASP A 1 182 ? -14.902 -25.329 6.177 1.00 36.03 182 ASP A O 1
ATOM 1448 N N . VAL A 1 183 ? -14.899 -27.353 7.160 1.00 35.88 183 VAL A N 1
ATOM 1449 C CA . VAL A 1 183 ? -15.063 -28.184 5.947 1.00 35.88 183 VAL A CA 1
ATOM 1450 C C . VAL A 1 183 ? -16.072 -29.282 6.236 1.00 35.88 183 VAL A C 1
ATOM 1452 O O . VAL A 1 183 ? -15.914 -29.944 7.287 1.00 35.88 183 VAL A O 1
#

Radius of gyration: 24.13 Å; Cα contacts (8 Å, |Δi|>4): 140; chains: 1; bounding box: 64×54×40 Å

Secondary structure (DSSP, 8-state):
-----HHHHHHHHHHHHH--HHHHHHHHHHHHHHS--S-HHHHHHHHHHHHHHHHSTT-HHHHHHHHHHHH----HHHHHHHHHHHHHHHHS-HHHHHHHHTS-HHHHHHHHHHH-HHHHHHHHHHHHHHIIIIII-TTSEETTEEEEEEEEEEEE-TTS-EEEEEEEEE---TT-TTGGG--

Foldseek 3Di:
DDDDDPVVVVVLVVLVVPDDPVNVVQQVVCCVVPVGGPDPSVVSVVVVVLVVQCVDPLRPNVLVVVVVVVVPCCPCPPLVLVVLLVVLVVPHDPVRSVVLNPDDPVVSVVVCCVPPVPVVVVSVVVVVVCCCVAAVPACDQHSLGHWPDKDKDWDQPPSRDIDIDMDTHHPDDPPVPCPVVPD

Sequence (183 aa):
MASIRNSDFSQVEHTIKELTAARLEKASIELESSGKTADPAVNQLLRSLSLYGYRQPMSRESRLTMRRKIKSPDSSLQHSCDLLKLTACRTRETEEAEKFLGLDQAYKRARLAISDSVSLAIFFHRKVSMCFEHYVNVGEESVFVLVSQYNVAVETNERGALHLHGLLWLQGNMHLSTLSRDV

Nearest PDB structures (foldseek):
  6rao-assembly1_H  TM=3.136E-01  e=4.065E+00  Serratia entomophila
  3zqq-assembly1_A  TM=2.012E-01  e=7.022E+00  Bacillus phage SF6

Solvent-accessible surface area (backbone atoms only — not comparable to full-atom values): 10706 Å² total; per-residue (Å²): 129,99,74,87,53,80,72,51,51,60,52,50,54,51,48,59,72,72,58,47,71,71,58,52,53,52,40,47,55,36,31,74,75,69,73,47,57,90,50,66,66,59,52,51,48,53,51,52,51,46,56,54,25,54,72,37,84,81,24,72,48,34,22,53,50,50,50,47,58,68,62,63,58,83,38,74,58,62,65,46,49,55,51,52,49,54,50,31,64,72,77,37,56,72,72,58,21,52,56,56,71,69,52,59,71,70,59,50,51,56,51,44,58,72,73,42,47,64,62,51,50,53,51,50,50,54,55,52,50,50,41,48,61,67,41,40,18,66,78,37,85,23,59,76,39,39,19,71,46,71,53,74,46,79,46,68,44,102,83,72,44,87,39,78,51,74,50,74,42,59,69,64,70,91,79,58,84,53,67,86,68,77,119

pLDDT: mean 72.18, std 13.52, range [35.06, 89.38]

Organism: Fusarium oxysporum f. sp. lycopersici (strain 4287 / CBS 123668 / FGSC 9935 / NRRL 34936) (NCBI:txid426428)